Protein AF-0000000079662678 (afdb_homodimer)

InterPro domains:
  IPR003690 Transcription termination factor, mitochondrial/chloroplastic [PF02536] (82-167)
  IPR003690 Transcription termination factor, mitochondrial/chloroplastic [PTHR13068] (42-167)
  IPR003690 Transcription termination factor, mitochondrial/chloroplastic [SM00733] (95-126)
  IPR003690 Transcription termination factor, mitochondrial/chloroplastic [SM00733] (131-162)
  IPR038538 MTERF superfamily, mitochondrial/chloroplastic [G3DSA:1.25.70.10] (51-170)

Nearest PDB structures (foldseek):
  3m66-assembly1_A  TM=7.711E-01  e=1.574E-02  Homo sapiens
  3mva-assembly1_O  TM=7.794E-01  e=2.300E-02  Homo sapiens
  5crj-assembly1_O  TM=7.609E-01  e=7.575E-02  Homo sapiens
  4fp9-assembly1_B  TM=5.878E-01  e=1.107E-01  Homo sapiens
  7odr-assembly1_y  TM=6.342E-01  e=9.157E-01  Homo sapiens

Secondary structure (DSSP, 8-state):
----EEE-----------------------------------S--HHHHHHHHTT---HHHHHHHTTTS--SSSHHHHHHHHHHHHTT--HHHHHHHHHH-GGGGGS-IIIIIHHHHHHHHHTT--HHHHHHHHHH-THHHHS-IIIIIHHHHHHHHHHHHHSSSSS-----/------------------------------------------S--HHHHHHHHTT---HHHHHHHTTTS--SSSHHHHHHHHHHHHTT--HHHHHHHHHH-GGGGGS-IIIIIHHHHHHHHHTT--HHHHHHHHHH-THHHHS-IIIIIHHHHHHHHHHHHHSSSSSEEE--

pLDDT: mean 75.57, std 29.88, range [18.64, 98.31]

Organism: Gossypium tomentosum (NCBI:txid34277)

Structure (mmCIF, N/CA/C/O backbone):
data_AF-0000000079662678-model_v1
#
loop_
_entity.id
_entity.type
_entity.pdbx_description
1 polymer 'Uncharacterized protein'
#
loop_
_atom_site.group_PDB
_atom_site.id
_atom_site.type_symbol
_atom_site.label_atom_id
_atom_site.label_alt_id
_atom_site.label_comp_id
_atom_site.label_asym_id
_atom_site.label_entity_id
_atom_site.label_seq_id
_atom_site.pdbx_PDB_ins_code
_atom_site.Cartn_x
_atom_site.Cartn_y
_atom_site.Cartn_z
_atom_site.occupancy
_atom_site.B_iso_or_equiv
_atom_site.auth_seq_id
_atom_site.auth_comp_id
_atom_site.auth_asym_id
_atom_site.auth_atom_id
_atom_site.pdbx_PDB_model_num
ATOM 1 N N . MET A 1 1 ? -8.336 -7.066 21.141 1 20.36 1 MET A N 1
ATOM 2 C CA . MET A 1 1 ? -7.203 -7.918 21.484 1 20.36 1 MET A CA 1
ATOM 3 C C . MET A 1 1 ? -6.02 -7.648 20.562 1 20.36 1 MET A C 1
ATOM 5 O O . MET A 1 1 ? -5.996 -8.125 19.422 1 20.36 1 MET A O 1
ATOM 9 N N . PHE A 1 2 ? -5.277 -6.355 20.469 1 26.45 2 PHE A N 1
ATOM 10 C CA . PHE A 1 2 ? -4.492 -5.898 19.344 1 26.45 2 PHE A CA 1
ATOM 11 C C . PHE A 1 2 ? -3.018 -6.234 19.531 1 26.45 2 PHE A C 1
ATOM 13 O O . PHE A 1 2 ? -2.393 -5.789 20.484 1 26.45 2 PHE A O 1
ATOM 20 N N . TYR A 1 3 ? -2.553 -7.508 19 1 29.19 3 TYR A N 1
ATOM 21 C CA . TYR A 1 3 ? -1.208 -7.953 19.344 1 29.19 3 TYR A CA 1
ATOM 22 C C . TYR A 1 3 ? -0.183 -7.422 18.344 1 29.19 3 TYR A C 1
ATOM 24 O O . TYR A 1 3 ? -0.303 -7.652 17.141 1 29.19 3 TYR A O 1
ATOM 32 N N . PHE A 1 4 ? 0.386 -6.188 18.578 1 30.27 4 PHE A N 1
ATOM 33 C CA . PHE A 1 4 ? 1.317 -5.68 17.578 1 30.27 4 PHE A CA 1
ATOM 34 C C . PHE A 1 4 ? 2.758 -5.961 17.984 1 30.27 4 PHE A C 1
ATOM 36 O O . PHE A 1 4 ? 3.199 -5.535 19.062 1 30.27 4 PHE A O 1
ATOM 43 N N . ILE A 1 5 ? 3.371 -7.254 17.5 1 30.95 5 ILE A N 1
ATOM 44 C CA . ILE A 1 5 ? 4.727 -7.484 18 1 30.95 5 ILE A CA 1
ATOM 45 C C . ILE A 1 5 ? 5.742 -6.984 16.969 1 30.95 5 ILE A C 1
ATOM 47 O O . ILE A 1 5 ? 5.777 -7.473 15.836 1 30.95 5 ILE A O 1
ATOM 51 N N . ILE A 1 6 ? 6.051 -5.656 16.859 1 30.73 6 ILE A N 1
ATOM 52 C CA . ILE A 1 6 ? 7.062 -5.301 15.875 1 30.73 6 ILE A CA 1
ATOM 53 C C . ILE A 1 6 ? 8.445 -5.352 16.516 1 30.73 6 ILE A C 1
ATOM 55 O O . ILE A 1 6 ? 8.773 -4.531 17.375 1 30.73 6 ILE A O 1
ATOM 59 N N . ARG A 1 7 ? 9.109 -6.699 16.641 1 30.42 7 ARG A N 1
ATOM 60 C CA . ARG A 1 7 ? 10.438 -6.711 17.25 1 30.42 7 ARG A CA 1
ATOM 61 C C . ARG A 1 7 ? 11.516 -6.441 16.203 1 30.42 7 ARG A C 1
ATOM 63 O O . ARG A 1 7 ? 11.75 -7.27 15.32 1 30.42 7 ARG A O 1
ATOM 70 N N . THR A 1 8 ? 11.656 -5.445 15.477 1 30.86 8 THR A N 1
ATOM 71 C CA . THR A 1 8 ? 12.719 -5.613 14.492 1 30.86 8 THR A CA 1
ATOM 72 C C . THR A 1 8 ? 14.086 -5.359 15.125 1 30.86 8 THR A C 1
ATOM 74 O O . THR A 1 8 ? 14.422 -4.219 15.445 1 30.86 8 THR A O 1
ATOM 77 N N . SER A 1 9 ? 14.625 -6.059 16.266 1 30.12 9 SER A N 1
ATOM 78 C CA . SER A 1 9 ? 16.016 -5.75 16.547 1 30.12 9 SER A CA 1
ATOM 79 C C . SER A 1 9 ? 16.938 -6.344 15.484 1 30.12 9 SER A C 1
ATOM 81 O O . SER A 1 9 ? 17.031 -7.562 15.336 1 30.12 9 SER A O 1
ATOM 83 N N . PHE A 1 10 ? 17.172 -5.812 14.273 1 30.34 10 PHE A N 1
ATOM 84 C CA . PHE A 1 10 ? 18.109 -6.25 13.242 1 30.34 10 PHE A CA 1
ATOM 85 C C . PHE A 1 10 ? 19.516 -6.359 13.805 1 30.34 10 PHE A C 1
ATOM 87 O O . PHE A 1 10 ? 20.219 -5.352 13.938 1 30.34 10 PHE A O 1
ATOM 94 N N . VAL A 1 11 ? 19.766 -7.152 14.906 1 28.61 11 VAL A N 1
ATOM 95 C CA . VAL A 1 11 ? 21.172 -7.32 15.305 1 28.61 11 VAL A CA 1
ATOM 96 C C . VAL A 1 11 ? 21.891 -8.172 14.266 1 28.61 11 VAL A C 1
ATOM 98 O O . VAL A 1 11 ? 21.562 -9.352 14.078 1 28.61 11 VAL A O 1
ATOM 101 N N . HIS A 1 12 ? 22.234 -7.699 13.039 1 28.22 12 HIS A N 1
ATOM 102 C CA . HIS A 1 12 ? 22.922 -8.484 12.023 1 28.22 12 HIS A CA 1
ATOM 103 C C . HIS A 1 12 ? 24.281 -8.945 12.516 1 28.22 12 HIS A C 1
ATOM 105 O O . HIS A 1 12 ? 25.203 -8.133 12.695 1 28.22 12 HIS A O 1
ATOM 111 N N . GLY A 1 13 ? 24.484 -9.797 13.547 1 21.42 13 GLY A N 1
ATOM 112 C CA . GLY A 1 13 ? 25.781 -10.383 13.812 1 21.42 13 GLY A CA 1
ATOM 113 C C . GLY A 1 13 ? 26.281 -11.266 12.688 1 21.42 13 GLY A C 1
ATOM 114 O O . GLY A 1 13 ? 25.484 -11.859 11.953 1 21.42 13 GLY A O 1
ATOM 115 N N . ARG A 1 14 ? 27.531 -11.141 12.141 1 24.89 14 ARG A N 1
ATOM 116 C CA . ARG A 1 14 ? 28.391 -11.57 11.039 1 24.89 14 ARG A CA 1
ATOM 117 C C . ARG A 1 14 ? 28.703 -13.062 11.133 1 24.89 14 ARG A C 1
ATOM 119 O O . ARG A 1 14 ? 29.578 -13.57 10.438 1 24.89 14 ARG A O 1
ATOM 126 N N . GLN A 1 15 ? 27.828 -14.031 11.594 1 21.42 15 GLN A N 1
ATOM 127 C CA . GLN A 1 15 ? 28.562 -15.25 11.922 1 21.42 15 GLN A CA 1
ATOM 128 C C . GLN A 1 15 ? 29.016 -15.961 10.656 1 21.42 15 GLN A C 1
ATOM 130 O O . GLN A 1 15 ? 28.375 -15.867 9.609 1 21.42 15 GLN A O 1
ATOM 135 N N . THR A 1 16 ? 30.172 -16.672 10.562 1 24.14 16 THR A N 1
ATOM 136 C CA . THR A 1 16 ? 31.266 -17.219 9.758 1 24.14 16 THR A CA 1
ATOM 137 C C . THR A 1 16 ? 30.875 -18.578 9.195 1 24.14 16 THR A C 1
ATOM 139 O O . THR A 1 16 ? 31.625 -19.156 8.406 1 24.14 16 THR A O 1
ATOM 142 N N . ILE A 1 17 ? 29.609 -19 9.047 1 20.59 17 ILE A N 1
ATOM 143 C CA . ILE A 1 17 ? 29.562 -20.453 9.078 1 20.59 17 ILE A CA 1
ATOM 144 C C . ILE A 1 17 ? 30.172 -21.016 7.793 1 20.59 17 ILE A C 1
ATOM 146 O O . ILE A 1 17 ? 29.875 -20.531 6.699 1 20.59 17 ILE A O 1
ATOM 150 N N . ALA A 1 18 ? 31.188 -21.922 7.785 1 22.97 18 ALA A N 1
ATOM 151 C CA . ALA A 1 18 ? 32.156 -22.594 6.918 1 22.97 18 ALA A CA 1
ATOM 152 C C . ALA A 1 18 ? 31.5 -23.672 6.078 1 22.97 18 ALA A C 1
ATOM 154 O O . ALA A 1 18 ? 32.062 -24.109 5.07 1 22.97 18 ALA A O 1
ATOM 155 N N . ALA A 1 19 ? 30.172 -24.125 6.289 1 24.45 19 ALA A N 1
ATOM 156 C CA . ALA A 1 19 ? 30.125 -25.562 6.059 1 24.45 19 ALA A CA 1
ATOM 157 C C . ALA A 1 19 ? 30.312 -25.891 4.578 1 24.45 19 ALA A C 1
ATOM 159 O O . ALA A 1 19 ? 29.734 -25.234 3.711 1 24.45 19 ALA A O 1
ATOM 160 N N . SER A 1 20 ? 31.281 -26.688 4.152 1 23.61 20 SER A N 1
ATOM 161 C CA . SER A 1 20 ? 31.938 -27.156 2.939 1 23.61 20 SER A CA 1
ATOM 162 C C . SER A 1 20 ? 31.078 -28.156 2.197 1 23.61 20 SER A C 1
ATOM 164 O O . SER A 1 20 ? 31.422 -28.609 1.103 1 23.61 20 SER A O 1
ATOM 166 N N . HIS A 1 21 ? 29.859 -28.547 2.629 1 23.19 21 HIS A N 1
ATOM 167 C CA . HIS A 1 21 ? 29.609 -29.922 2.238 1 23.19 21 HIS A CA 1
ATOM 168 C C . HIS A 1 21 ? 29.234 -30.016 0.763 1 23.19 21 HIS A C 1
ATOM 170 O O . HIS A 1 21 ? 28.188 -29.531 0.35 1 23.19 21 HIS A O 1
ATOM 176 N N . SER A 1 22 ? 29.953 -29.734 -0.274 1 25.47 22 SER A N 1
ATOM 177 C CA . SER A 1 22 ? 29.438 -29.828 -1.636 1 25.47 22 SER A CA 1
ATOM 178 C C . SER A 1 22 ? 29.062 -31.266 -1.985 1 25.47 22 SER A C 1
ATOM 180 O O . SER A 1 22 ? 29.906 -32.156 -1.972 1 25.47 22 SER A O 1
ATOM 182 N N . SER A 1 23 ? 27.859 -31.781 -1.549 1 23.48 23 SER A N 1
ATOM 183 C CA . SER A 1 23 ? 27.234 -33.031 -1.921 1 23.48 23 SER A CA 1
ATOM 184 C C . SER A 1 23 ? 27.094 -33.188 -3.436 1 23.48 23 SER A C 1
ATOM 186 O O . SER A 1 23 ? 27.078 -32.156 -4.148 1 23.48 23 SER A O 1
ATOM 188 N N . ASN A 1 24 ? 27.328 -34.469 -4.012 1 26.16 24 ASN A N 1
ATOM 189 C CA . ASN A 1 24 ? 27.391 -35.156 -5.293 1 26.16 24 ASN A CA 1
ATOM 190 C C . ASN A 1 24 ? 26.016 -35.188 -5.961 1 26.16 24 ASN A C 1
ATOM 192 O O . ASN A 1 24 ? 25.125 -35.938 -5.531 1 26.16 24 ASN A O 1
ATOM 196 N N . LEU A 1 25 ? 25.344 -34.031 -6.152 1 26.89 25 LEU A N 1
ATOM 197 C CA . LEU A 1 25 ? 24.031 -34.156 -6.77 1 26.89 25 LEU A CA 1
ATOM 198 C C . LEU A 1 25 ? 24.109 -34.938 -8.078 1 26.89 25 LEU A C 1
ATOM 200 O O . LEU A 1 25 ? 24.828 -34.531 -9 1 26.89 25 LEU A O 1
ATOM 204 N N . LEU A 1 26 ? 24.062 -36.25 -7.961 1 24.41 26 LEU A N 1
ATOM 205 C CA . LEU A 1 26 ? 23.828 -37.125 -9.102 1 24.41 26 LEU A CA 1
ATOM 206 C C . LEU A 1 26 ? 22.656 -36.656 -9.945 1 24.41 26 LEU A C 1
ATOM 208 O O . LEU A 1 26 ? 21.578 -36.344 -9.406 1 24.41 26 LEU A O 1
ATOM 212 N N . ILE A 1 27 ? 22.984 -35.906 -10.961 1 26.78 27 ILE A N 1
ATOM 213 C CA . ILE A 1 27 ? 22.141 -35.406 -12.047 1 26.78 27 ILE A CA 1
ATOM 214 C C . ILE A 1 27 ? 21.344 -36.531 -12.648 1 26.78 27 ILE A C 1
ATOM 216 O O . ILE A 1 27 ? 21.906 -37.469 -13.258 1 26.78 27 ILE A O 1
ATOM 220 N N . LEU A 1 28 ? 20.547 -37.25 -11.859 1 24.77 28 LEU A N 1
ATOM 221 C CA . LEU A 1 28 ? 19.75 -38.219 -12.586 1 24.77 28 LEU A CA 1
ATOM 222 C C . LEU A 1 28 ? 19.047 -37.562 -13.781 1 24.77 28 LEU A C 1
ATOM 224 O O . LEU A 1 28 ? 18.406 -36.531 -13.641 1 24.77 28 LEU A O 1
ATOM 228 N N . LYS A 1 29 ? 19.547 -37.906 -14.906 1 26.97 29 LYS A N 1
ATOM 229 C CA . LYS A 1 29 ? 19.047 -37.719 -16.266 1 26.97 29 LYS A CA 1
ATOM 230 C C . LYS A 1 29 ? 17.594 -38.188 -16.391 1 26.97 29 LYS A C 1
ATOM 232 O O . LYS A 1 29 ? 17.328 -39.375 -16.422 1 26.97 29 LYS A O 1
ATOM 237 N N . ARG A 1 30 ? 16.641 -37.656 -15.539 1 25.83 30 ARG A N 1
ATOM 238 C CA . ARG A 1 30 ? 15.281 -38.062 -15.859 1 25.83 30 ARG A CA 1
ATOM 239 C C . ARG A 1 30 ? 14.961 -37.812 -17.328 1 25.83 30 ARG A C 1
ATOM 241 O O . ARG A 1 30 ? 15.281 -36.75 -17.859 1 25.83 30 ARG A O 1
ATOM 248 N N . SER A 1 31 ? 14.859 -38.875 -18.094 1 28.47 31 SER A N 1
ATOM 249 C CA . SER A 1 31 ? 14.336 -39 -19.453 1 28.47 31 SER A CA 1
ATOM 250 C C . SER A 1 31 ? 12.977 -38.312 -19.578 1 28.47 31 SER A C 1
ATOM 252 O O . SER A 1 31 ? 12.008 -38.719 -18.953 1 28.47 31 SER A O 1
ATOM 254 N N . ILE A 1 32 ? 13.07 -37.031 -19.656 1 32 32 ILE A N 1
ATOM 255 C CA . ILE A 1 32 ? 11.844 -36.344 -20.047 1 32 32 ILE A CA 1
ATOM 256 C C . ILE A 1 32 ? 11.234 -37.031 -21.266 1 32 32 ILE A C 1
ATOM 258 O O . ILE A 1 32 ? 11.891 -37.156 -22.297 1 32 32 ILE A O 1
ATOM 262 N N . ASP A 1 33 ? 10.406 -38.062 -21.094 1 29.16 33 ASP A N 1
ATOM 263 C CA . ASP A 1 33 ? 9.492 -38.531 -22.141 1 29.16 33 ASP A CA 1
ATOM 264 C C . ASP A 1 33 ? 8.914 -37.344 -22.906 1 29.16 33 ASP A C 1
ATOM 266 O O . ASP A 1 33 ? 8.172 -36.531 -22.344 1 29.16 33 ASP A O 1
ATOM 270 N N . LEU A 1 34 ? 9.711 -36.781 -23.766 1 32.94 34 LEU A N 1
ATOM 271 C CA . LEU A 1 34 ? 9.156 -35.906 -24.781 1 32.94 34 LEU A CA 1
ATOM 272 C C . LEU A 1 34 ? 7.934 -36.531 -25.438 1 32.94 34 LEU A C 1
ATOM 274 O O . LEU A 1 34 ? 8.062 -37.406 -26.297 1 32.94 34 LEU A O 1
ATOM 278 N N . ARG A 1 35 ? 6.875 -36.906 -24.734 1 34.62 35 ARG A N 1
ATOM 279 C CA . ARG A 1 35 ? 5.648 -37.125 -25.5 1 34.62 35 ARG A CA 1
ATOM 280 C C . ARG A 1 35 ? 5.461 -36.062 -26.562 1 34.62 35 ARG A C 1
ATOM 282 O O . ARG A 1 35 ? 5.48 -34.875 -26.266 1 34.62 35 ARG A O 1
ATOM 289 N N . LEU A 1 36 ? 5.836 -36.375 -27.734 1 34.03 36 LEU A N 1
ATOM 290 C CA . LEU A 1 36 ? 5.457 -35.75 -29 1 34.03 36 LEU A CA 1
ATOM 291 C C . LEU A 1 36 ? 3.996 -35.312 -28.984 1 34.03 36 LEU A C 1
ATOM 293 O O . LEU A 1 36 ? 3.098 -36.156 -28.859 1 34.03 36 LEU A O 1
ATOM 297 N N . PHE A 1 37 ? 3.756 -34.219 -28.297 1 35.22 37 PHE A N 1
ATOM 298 C CA . PHE A 1 37 ? 2.471 -33.562 -28.562 1 35.22 37 PHE A CA 1
ATOM 299 C C . PHE A 1 37 ? 2.17 -33.562 -30.047 1 35.22 37 PHE A C 1
ATOM 301 O O . PHE A 1 37 ? 2.918 -32.969 -30.828 1 35.22 37 PHE A O 1
ATOM 308 N N . SER A 1 38 ? 1.853 -34.688 -30.562 1 32.44 38 SER A N 1
ATOM 309 C CA . SER A 1 38 ? 1.232 -34.688 -31.875 1 32.44 38 SER A CA 1
ATOM 310 C C . SER A 1 38 ? 0.216 -33.562 -32 1 32.44 38 SER A C 1
ATOM 312 O O . SER A 1 38 ? -0.57 -33.312 -31.094 1 32.44 38 SER A O 1
ATOM 314 N N . ASN A 1 39 ? 0.564 -32.562 -32.812 1 36.81 39 ASN A N 1
ATOM 315 C CA . ASN A 1 39 ? -0.294 -31.516 -33.344 1 36.81 39 ASN A CA 1
ATOM 316 C C . ASN A 1 39 ? -1.631 -32.062 -33.812 1 36.81 39 ASN A C 1
ATOM 318 O O . ASN A 1 39 ? -1.725 -32.625 -34.906 1 36.81 39 ASN A O 1
ATOM 322 N N . SER A 1 40 ? -2.25 -33 -33.156 1 36.78 40 SER A N 1
ATOM 323 C CA . SER A 1 40 ? -3.586 -33.219 -33.719 1 36.78 40 SER A CA 1
ATOM 324 C C . SER A 1 40 ? -4.293 -31.906 -34 1 36.78 40 SER A C 1
ATOM 326 O O . SER A 1 40 ? -4.098 -30.922 -33.25 1 36.78 40 SER A O 1
ATOM 328 N N . SER A 1 41 ? -4.676 -31.625 -35.188 1 39.84 41 SER A N 1
ATOM 329 C CA . SER A 1 41 ? -5.48 -30.578 -35.812 1 39.84 41 SER A CA 1
ATOM 330 C C . SER A 1 41 ? -6.641 -30.156 -34.906 1 39.84 41 SER A C 1
ATOM 332 O O . SER A 1 41 ? -7.574 -29.5 -35.375 1 39.84 41 SER A O 1
ATOM 334 N N . ASN A 1 42 ? -7.023 -30.891 -33.844 1 45.09 42 ASN A N 1
ATOM 335 C CA . ASN A 1 42 ? -8.18 -30.297 -33.188 1 45.09 42 ASN A CA 1
ATOM 336 C C . ASN A 1 42 ? -7.879 -28.875 -32.688 1 45.09 42 ASN A C 1
ATOM 338 O O . ASN A 1 42 ? -6.746 -28.578 -32.312 1 45.09 42 ASN A O 1
ATOM 342 N N . GLY A 1 43 ? -8.617 -27.812 -33.094 1 56.41 43 GLY A N 1
ATOM 343 C CA . GLY A 1 43 ? -8.664 -26.375 -33 1 56.41 43 GLY A CA 1
ATOM 344 C C . GLY A 1 43 ? -8.188 -25.844 -31.656 1 56.41 43 GLY A C 1
ATOM 345 O O . GLY A 1 43 ? -8.352 -24.656 -31.344 1 56.41 43 GLY A O 1
ATOM 346 N N . HIS A 1 44 ? -7.844 -26.672 -30.766 1 71.44 44 HIS A N 1
ATOM 347 C CA . HIS A 1 44 ? -7.523 -26.047 -29.5 1 71.44 44 HIS A CA 1
ATOM 348 C C . HIS A 1 44 ? -6.109 -25.469 -29.5 1 71.44 44 HIS A C 1
ATOM 350 O O . HIS A 1 44 ? -5.207 -26.047 -30.109 1 71.44 44 HIS A O 1
ATOM 356 N N . SER A 1 45 ? -5.895 -24.312 -29.141 1 89.62 45 SER A N 1
ATOM 357 C CA . SER A 1 45 ? -4.617 -23.625 -29 1 89.62 45 SER A CA 1
ATOM 358 C C . SER A 1 45 ? -3.674 -24.391 -28.078 1 89.62 45 SER A C 1
ATOM 360 O O . SER A 1 45 ? -4.109 -25.25 -27.312 1 89.62 45 SER A O 1
ATOM 362 N N . PHE A 1 46 ? -2.375 -24.469 -28.375 1 94.75 46 PHE A N 1
ATOM 363 C CA . PHE A 1 46 ? -1.368 -25.062 -27.516 1 94.75 46 PHE A CA 1
ATOM 364 C C . PHE A 1 46 ? -1.658 -24.75 -26.047 1 94.75 46 PHE A C 1
ATOM 366 O O . PHE A 1 46 ? -1.57 -25.641 -25.188 1 94.75 46 PHE A O 1
ATOM 373 N N . ALA A 1 47 ? -2.018 -23.547 -25.797 1 96.69 47 ALA A N 1
ATOM 374 C CA . ALA A 1 47 ? -2.287 -23.109 -24.422 1 96.69 47 ALA A CA 1
ATOM 375 C C . ALA A 1 47 ? -3.43 -23.906 -23.812 1 96.69 47 ALA A C 1
ATOM 377 O O . ALA A 1 47 ? -3.336 -24.359 -22.672 1 96.69 47 ALA A O 1
ATOM 378 N N . ALA A 1 48 ? -4.457 -24.109 -24.562 1 97.12 48 ALA A N 1
ATOM 379 C CA . ALA A 1 48 ? -5.605 -24.859 -24.047 1 97.12 48 ALA A CA 1
ATOM 380 C C . ALA A 1 48 ? -5.215 -26.297 -23.703 1 97.12 48 ALA A C 1
ATOM 382 O O . ALA A 1 48 ? -5.617 -26.812 -22.656 1 97.12 48 ALA A O 1
ATOM 383 N N . SER A 1 49 ? -4.441 -26.891 -24.562 1 96.75 49 SER A N 1
ATOM 384 C CA . SER A 1 49 ? -3.977 -28.25 -24.328 1 96.75 49 SER A CA 1
ATOM 385 C C . SER A 1 49 ? -3.08 -28.328 -23.094 1 96.75 49 SER A C 1
ATOM 387 O O . SER A 1 49 ? -3.195 -29.25 -22.281 1 96.75 49 SER A O 1
ATOM 389 N N . TYR A 1 50 ? -2.193 -27.391 -23.016 1 97.5 50 TYR A N 1
ATOM 390 C CA . TYR A 1 50 ? -1.312 -27.312 -21.859 1 97.5 50 TYR A CA 1
ATOM 391 C C . TYR A 1 50 ? -2.117 -27.203 -20.562 1 97.5 50 TYR A C 1
ATOM 393 O O . TYR A 1 50 ? -1.823 -27.891 -19.578 1 97.5 50 TYR A O 1
ATOM 401 N N . LEU A 1 51 ? -3.135 -26.375 -20.5 1 98.06 51 LEU A N 1
ATOM 402 C CA . LEU A 1 51 ? -3.967 -26.125 -19.328 1 98.06 51 LEU A CA 1
ATOM 403 C C . LEU A 1 51 ? -4.703 -27.391 -18.891 1 98.06 51 LEU A C 1
ATOM 405 O O . LEU A 1 51 ? -4.824 -27.672 -17.703 1 98.06 51 LEU A O 1
ATOM 409 N N . VAL A 1 52 ? -5.117 -28.141 -19.875 1 97.88 52 VAL A N 1
ATOM 410 C CA . VAL A 1 52 ? -5.836 -29.375 -19.562 1 97.88 52 VAL A CA 1
ATOM 411 C C . VAL A 1 52 ? -4.855 -30.438 -19.062 1 97.88 52 VAL A C 1
ATOM 413 O O . VAL A 1 52 ? -5.059 -31.031 -18.016 1 97.88 52 VAL A O 1
ATOM 416 N N . ASN A 1 53 ? -3.807 -30.578 -19.766 1 96.81 53 ASN A N 1
ATOM 417 C CA . ASN A 1 53 ? -2.91 -31.719 -19.531 1 96.81 53 ASN A CA 1
ATOM 418 C C . ASN A 1 53 ? -1.997 -31.484 -18.344 1 96.81 53 ASN A C 1
ATOM 420 O O . ASN A 1 53 ? -1.744 -32.406 -17.562 1 96.81 53 ASN A O 1
ATOM 424 N N . LYS A 1 54 ? -1.49 -30.234 -18.219 1 96.88 54 LYS A N 1
ATOM 425 C CA . LYS A 1 54 ? -0.479 -29.969 -17.203 1 96.88 54 LYS A CA 1
ATOM 426 C C . LYS A 1 54 ? -1.097 -29.312 -15.969 1 96.88 54 LYS A C 1
ATOM 428 O O . LYS A 1 54 ? -0.629 -29.531 -14.844 1 96.88 54 LYS A O 1
ATOM 433 N N . CYS A 1 55 ? -2.127 -28.562 -16.156 1 97.62 55 CYS A N 1
ATOM 434 C CA . CYS A 1 55 ? -2.648 -27.781 -15.039 1 97.62 55 CYS A CA 1
ATOM 435 C C . CYS A 1 55 ? -3.967 -28.344 -14.531 1 97.62 55 CYS A C 1
ATOM 437 O O . CYS A 1 55 ? -4.508 -27.875 -13.531 1 97.62 55 CYS A O 1
ATOM 439 N N . GLY A 1 56 ? -4.555 -29.266 -15.211 1 96.56 56 GLY A N 1
ATOM 440 C CA . GLY A 1 56 ? -5.727 -29.984 -14.727 1 96.56 56 GLY A CA 1
ATOM 441 C C . GLY A 1 56 ? -7.02 -29.219 -14.945 1 96.56 56 GLY A C 1
ATOM 442 O O . GLY A 1 56 ? -8.023 -29.5 -14.281 1 96.56 56 GLY A O 1
ATOM 443 N N . PHE A 1 57 ? -7.059 -28.266 -15.789 1 97.75 57 PHE A N 1
ATOM 444 C CA . PHE A 1 57 ? -8.289 -27.562 -16.141 1 97.75 57 PHE A CA 1
ATOM 445 C C . PHE A 1 57 ? -9.219 -28.469 -16.922 1 97.75 57 PHE A C 1
ATOM 447 O O . PHE A 1 57 ? -8.766 -29.344 -17.672 1 97.75 57 PHE A O 1
ATOM 454 N N . SER A 1 58 ? -10.5 -28.266 -16.812 1 97.12 58 SER A N 1
ATOM 455 C CA . SER A 1 58 ? -11.43 -28.875 -17.75 1 97.12 58 SER A CA 1
ATOM 456 C C . SER A 1 58 ? -11.289 -28.281 -19.156 1 97.12 58 SER A C 1
ATOM 458 O O . SER A 1 58 ? -10.852 -27.141 -19.297 1 97.12 58 SER A O 1
ATOM 460 N N . PRO A 1 59 ? -11.609 -29.031 -20.156 1 96.94 59 PRO A N 1
ATOM 461 C CA . PRO A 1 59 ? -11.531 -28.484 -21.516 1 96.94 59 PRO A CA 1
ATOM 462 C C . PRO A 1 59 ? -12.312 -27.188 -21.688 1 96.94 59 PRO A C 1
ATOM 464 O O . PRO A 1 59 ? -11.844 -26.266 -22.359 1 96.94 59 PRO A O 1
ATOM 467 N N . GLU A 1 60 ? -13.43 -27.016 -20.984 1 97.19 60 GLU A N 1
ATOM 468 C CA . GLU A 1 60 ? -14.242 -25.797 -21.078 1 97.19 60 GLU A CA 1
ATOM 469 C C . GLU A 1 60 ? -13.523 -24.609 -20.453 1 97.19 60 GLU A C 1
ATOM 471 O O . GLU A 1 60 ? -13.461 -23.531 -21.062 1 97.19 60 GLU A O 1
ATOM 476 N N . MET A 1 61 ? -13.062 -24.844 -19.266 1 97.06 61 MET A N 1
ATOM 477 C CA . MET A 1 61 ? -12.359 -23.766 -18.578 1 97.06 61 MET A CA 1
ATOM 478 C C . MET A 1 61 ? -11.055 -23.438 -19.297 1 97.06 61 MET A C 1
ATOM 480 O O . MET A 1 61 ? -10.672 -22.266 -19.375 1 97.06 61 MET A O 1
ATOM 484 N N . ALA A 1 62 ? -10.375 -24.469 -19.75 1 97.75 62 ALA A N 1
ATOM 485 C CA . ALA A 1 62 ? -9.133 -24.266 -20.5 1 97.75 62 ALA A CA 1
ATOM 486 C C . ALA A 1 62 ? -9.375 -23.391 -21.734 1 97.75 62 ALA A C 1
ATOM 488 O O . ALA A 1 62 ? -8.562 -22.516 -22.047 1 97.75 62 ALA A O 1
ATOM 489 N N . SER A 1 63 ? -10.414 -23.703 -22.422 1 96.75 63 SER A N 1
ATOM 490 C CA . SER A 1 63 ? -10.758 -22.906 -23.609 1 96.75 63 SER A CA 1
ATOM 491 C C . SER A 1 63 ? -11.016 -21.453 -23.234 1 96.75 63 SER A C 1
ATOM 493 O O . SER A 1 63 ? -10.617 -20.547 -23.969 1 96.75 63 SER A O 1
ATOM 495 N N . ARG A 1 64 ? -11.672 -21.25 -22.125 1 97.31 64 ARG A N 1
ATOM 496 C CA . ARG A 1 64 ? -11.961 -19.891 -21.656 1 97.31 64 ARG A CA 1
ATOM 497 C C . ARG A 1 64 ? -10.68 -19.172 -21.25 1 97.31 64 ARG A C 1
ATOM 499 O O . ARG A 1 64 ? -10.445 -18.031 -21.656 1 97.31 64 ARG A O 1
ATOM 506 N N . VAL A 1 65 ? -9.836 -19.797 -20.484 1 97.44 65 VAL A N 1
ATOM 507 C CA . VAL A 1 65 ? -8.609 -19.219 -19.938 1 97.44 65 VAL A CA 1
ATOM 508 C C . VAL A 1 65 ? -7.629 -18.922 -21.078 1 97.44 65 VAL A C 1
ATOM 510 O O . VAL A 1 65 ? -6.938 -17.906 -21.062 1 97.44 65 VAL A O 1
ATOM 513 N N . SER A 1 66 ? -7.562 -19.781 -22.062 1 97.12 66 SER A N 1
ATOM 514 C CA . SER A 1 66 ? -6.598 -19.641 -23.156 1 97.12 66 SER A CA 1
ATOM 515 C C . SER A 1 66 ? -6.914 -18.438 -24.016 1 97.12 66 SER A C 1
ATOM 517 O O . SER A 1 66 ? -6.105 -18.047 -24.859 1 97.12 66 SER A O 1
ATOM 519 N N . LYS A 1 67 ? -8.047 -17.875 -23.828 1 96.19 67 LYS A N 1
ATOM 520 C CA . LYS A 1 67 ? -8.414 -16.672 -24.578 1 96.19 67 LYS A CA 1
ATOM 521 C C . LYS A 1 67 ? -7.621 -15.461 -24.094 1 96.19 67 LYS A C 1
ATOM 523 O O . LYS A 1 67 ? -7.41 -14.516 -24.859 1 96.19 67 LYS A O 1
ATOM 528 N N . TYR A 1 68 ? -7.203 -15.547 -22.797 1 95.94 68 TYR A N 1
ATOM 529 C CA . TYR A 1 68 ? -6.48 -14.375 -22.297 1 95.94 68 TYR A CA 1
ATOM 530 C C . TYR A 1 68 ? -5.094 -14.766 -21.812 1 95.94 68 TYR A C 1
ATOM 532 O O . TYR A 1 68 ? -4.277 -13.898 -21.484 1 95.94 68 TYR A O 1
ATOM 540 N N . VAL A 1 69 ? -4.816 -15.93 -21.641 1 97.25 69 VAL A N 1
ATOM 541 C CA . VAL A 1 69 ? -3.479 -16.438 -21.359 1 97.25 69 VAL A CA 1
ATOM 542 C C . VAL A 1 69 ? -2.893 -17.094 -22.594 1 97.25 69 VAL A C 1
ATOM 544 O O . VAL A 1 69 ? -3.217 -18.25 -22.891 1 97.25 69 VAL A O 1
ATOM 547 N N . HIS A 1 70 ? -1.95 -16.312 -23.203 1 95.19 70 HIS A N 1
ATOM 548 C CA . HIS A 1 70 ? -1.456 -16.766 -24.5 1 95.19 70 HIS A CA 1
ATOM 549 C C . HIS A 1 70 ? 0.011 -17.172 -24.422 1 95.19 70 HIS A C 1
ATOM 551 O O . HIS A 1 70 ? 0.854 -16.391 -23.984 1 95.19 70 HIS A O 1
ATOM 557 N N . PHE A 1 71 ? 0.247 -18.391 -24.922 1 95.62 71 PHE A N 1
ATOM 558 C CA . PHE A 1 71 ? 1.605 -18.875 -25.141 1 95.62 71 PHE A CA 1
ATOM 559 C C . PHE A 1 71 ? 1.61 -20.062 -26.109 1 95.62 71 PHE A C 1
ATOM 561 O O . PHE A 1 71 ? 0.623 -20.797 -26.203 1 95.62 71 PHE A O 1
ATOM 568 N N . GLU A 1 72 ? 2.68 -20.172 -26.828 1 94.56 72 GLU A N 1
ATOM 569 C CA . GLU A 1 72 ? 2.73 -21.172 -27.906 1 94.56 72 GLU A CA 1
ATOM 570 C C . GLU A 1 72 ? 3.744 -22.266 -27.594 1 94.56 72 GLU A C 1
ATOM 572 O O . GLU A 1 72 ? 3.838 -23.25 -28.328 1 94.56 72 GLU A O 1
ATOM 577 N N . THR A 1 73 ? 4.527 -22.094 -26.656 1 95 73 THR A N 1
ATOM 578 C CA . THR A 1 73 ? 5.516 -23.078 -26.219 1 95 73 THR A CA 1
ATOM 579 C C . THR A 1 73 ? 5.496 -23.234 -24.703 1 95 73 THR A C 1
ATOM 581 O O . THR A 1 73 ? 4.996 -22.375 -23.984 1 95 73 THR A O 1
ATOM 584 N N . PRO A 1 74 ? 6 -24.375 -24.219 1 96.44 74 PRO A N 1
ATOM 585 C CA . PRO A 1 74 ? 5.867 -24.656 -22.781 1 96.44 74 PRO A CA 1
ATOM 586 C C . PRO A 1 74 ? 6.941 -23.984 -21.938 1 96.44 74 PRO A C 1
ATOM 588 O O . PRO A 1 74 ? 6.891 -24.031 -20.703 1 96.44 74 PRO A O 1
ATOM 591 N N . GLU A 1 75 ? 7.879 -23.391 -22.516 1 95.94 75 GLU A N 1
ATOM 592 C CA . GLU A 1 75 ? 9.047 -22.891 -21.797 1 95.94 75 GLU A CA 1
ATOM 593 C C . GLU A 1 75 ? 8.641 -21.922 -20.688 1 95.94 75 GLU A C 1
ATOM 595 O O . GLU A 1 75 ? 9.102 -22.062 -19.547 1 95.94 75 GLU A O 1
ATOM 600 N N . ARG A 1 76 ? 7.738 -20.953 -21.047 1 94.81 76 ARG A N 1
ATOM 601 C CA . ARG A 1 76 ? 7.363 -19.938 -20.062 1 94.81 76 ARG A CA 1
ATOM 602 C C . ARG A 1 76 ? 6.535 -20.562 -18.938 1 94.81 76 ARG A C 1
ATOM 604 O O . ARG A 1 76 ? 6.867 -20.406 -17.766 1 94.81 76 ARG A O 1
ATOM 611 N N . PRO A 1 77 ? 5.496 -21.219 -19.219 1 97.19 77 PRO A N 1
ATOM 612 C CA . PRO A 1 77 ? 4.738 -21.828 -18.125 1 97.19 77 PRO A CA 1
ATOM 613 C C . PRO A 1 77 ? 5.555 -22.859 -17.344 1 97.19 77 PRO A C 1
ATOM 615 O O . PRO A 1 77 ? 5.41 -22.969 -16.125 1 97.19 77 PRO A O 1
ATOM 618 N N . ASP A 1 78 ? 6.438 -23.578 -17.984 1 97.69 78 ASP A N 1
ATOM 619 C CA . ASP A 1 78 ? 7.285 -24.531 -17.281 1 97.69 78 ASP A CA 1
ATOM 620 C C . ASP A 1 78 ? 8.242 -23.812 -16.328 1 97.69 78 ASP A C 1
ATOM 622 O O . ASP A 1 78 ? 8.578 -24.328 -15.266 1 97.69 78 ASP A O 1
ATOM 626 N N . SER A 1 79 ? 8.711 -22.672 -16.766 1 97.75 79 SER A N 1
ATOM 627 C CA . SER A 1 79 ? 9.594 -21.891 -15.906 1 97.75 79 SER A CA 1
ATOM 628 C C . SER A 1 79 ? 8.898 -21.469 -14.617 1 97.75 79 SER A C 1
ATOM 630 O O . SER A 1 79 ? 9.523 -21.391 -13.562 1 97.75 79 SER A O 1
ATOM 632 N N . LEU A 1 80 ? 7.605 -21.188 -14.672 1 98.19 80 LEU A N 1
ATOM 633 C CA . LEU A 1 80 ? 6.84 -20.828 -13.484 1 98.19 80 LEU A CA 1
ATOM 634 C C . LEU A 1 80 ? 6.797 -21.984 -12.492 1 98.19 80 LEU A C 1
ATOM 636 O O . LEU A 1 80 ? 7.008 -21.797 -11.297 1 98.19 80 LEU A O 1
ATOM 640 N N . PHE A 1 81 ? 6.562 -23.219 -13 1 98.12 81 PHE A N 1
ATOM 641 C CA . PHE A 1 81 ? 6.535 -24.391 -12.148 1 98.12 81 PHE A CA 1
ATOM 642 C C . PHE A 1 81 ? 7.871 -24.578 -11.438 1 98.12 81 PHE A C 1
ATOM 644 O O . PHE A 1 81 ? 7.906 -24.766 -10.219 1 98.12 81 PHE A O 1
ATOM 651 N N . ALA A 1 82 ? 8.898 -24.516 -12.258 1 98.06 82 ALA A N 1
ATOM 652 C CA . ALA A 1 82 ? 10.227 -24.688 -11.688 1 98.06 82 ALA A CA 1
ATOM 653 C C . ALA A 1 82 ? 10.516 -23.609 -10.641 1 98.06 82 ALA A C 1
ATOM 655 O O . ALA A 1 82 ? 11.078 -23.906 -9.578 1 98.06 82 ALA A O 1
ATOM 656 N N . PHE A 1 83 ? 10.141 -22.453 -10.938 1 98.06 83 PHE A N 1
ATOM 657 C CA . PHE A 1 83 ? 10.383 -21.312 -10.047 1 98.06 83 PHE A CA 1
ATOM 658 C C . PHE A 1 83 ? 9.695 -21.516 -8.711 1 98.06 83 PHE A C 1
ATOM 660 O O . PHE A 1 83 ? 10.32 -21.406 -7.656 1 98.06 83 PHE A O 1
ATOM 667 N N . LEU A 1 84 ? 8.43 -21.797 -8.719 1 97.94 84 LEU A N 1
ATOM 668 C CA . LEU A 1 84 ? 7.656 -21.953 -7.496 1 97.94 84 LEU A CA 1
ATOM 669 C C . LEU A 1 84 ? 8.109 -23.172 -6.711 1 97.94 84 LEU A C 1
ATOM 671 O O . LEU A 1 84 ? 8.141 -23.156 -5.48 1 97.94 84 LEU A O 1
ATOM 675 N N . GLU A 1 85 ? 8.523 -24.234 -7.418 1 97.56 85 GLU A N 1
ATOM 676 C CA . GLU A 1 85 ? 9.078 -25.406 -6.75 1 97.56 85 GLU A CA 1
ATOM 677 C C . GLU A 1 85 ? 10.375 -25.062 -6.02 1 97.56 85 GLU A C 1
ATOM 679 O O . GLU A 1 85 ? 10.586 -25.484 -4.879 1 97.56 85 GLU A O 1
ATOM 684 N N . ASN A 1 86 ? 11.133 -24.281 -6.664 1 96.19 86 ASN A N 1
ATOM 685 C CA . ASN A 1 86 ? 12.398 -23.875 -6.082 1 96.19 86 ASN A CA 1
ATOM 686 C C . ASN A 1 86 ? 12.195 -23 -4.844 1 96.19 86 ASN A C 1
ATOM 688 O O . ASN A 1 86 ? 13.102 -22.859 -4.023 1 96.19 86 ASN A O 1
ATOM 692 N N . HIS A 1 87 ? 10.992 -22.453 -4.773 1 95.31 87 HIS A N 1
ATOM 693 C CA . HIS A 1 87 ? 10.711 -21.609 -3.625 1 95.31 87 HIS A CA 1
ATOM 694 C C . HIS A 1 87 ? 9.773 -22.297 -2.641 1 95.31 87 HIS A C 1
ATOM 696 O O . HIS A 1 87 ? 9.125 -21.641 -1.824 1 95.31 87 HIS A O 1
ATOM 702 N N . GLY A 1 88 ? 9.664 -23.547 -2.846 1 95.25 88 GLY A N 1
ATOM 703 C CA . GLY A 1 88 ? 9.125 -24.359 -1.769 1 95.25 88 GLY A CA 1
ATOM 704 C C . GLY A 1 88 ? 7.691 -24.797 -2.014 1 95.25 88 GLY A C 1
ATOM 705 O O . GLY A 1 88 ? 7.098 -25.484 -1.182 1 95.25 88 GLY A O 1
ATOM 706 N N . CYS A 1 89 ? 7.117 -24.516 -3.092 1 97.06 89 CYS A N 1
ATOM 707 C CA . CYS A 1 89 ? 5.742 -24.906 -3.357 1 97.06 89 CYS A CA 1
ATOM 708 C C . CYS A 1 89 ? 5.68 -26.344 -3.867 1 97.06 89 CYS A C 1
ATOM 710 O O . CYS A 1 89 ? 6.48 -26.734 -4.719 1 97.06 89 CYS A O 1
ATOM 712 N N . SER A 1 90 ? 4.766 -27.062 -3.34 1 97 90 SER A N 1
ATOM 713 C CA . SER A 1 90 ? 4.504 -28.391 -3.889 1 97 90 SER A CA 1
ATOM 714 C C . SER A 1 90 ? 3.752 -28.297 -5.211 1 97 90 SER A C 1
ATOM 716 O O . SER A 1 90 ? 3.182 -27.25 -5.543 1 97 90 SER A O 1
ATOM 718 N N . LYS A 1 91 ? 3.738 -29.438 -5.934 1 96.5 91 LYS A N 1
ATOM 719 C CA . LYS A 1 91 ? 3.033 -29.484 -7.211 1 96.5 91 LYS A CA 1
ATOM 720 C C . LYS A 1 91 ? 1.552 -29.156 -7.035 1 96.5 91 LYS A C 1
ATOM 722 O O . LYS A 1 91 ? 0.972 -28.422 -7.832 1 96.5 91 LYS A O 1
ATOM 727 N N . THR A 1 92 ? 0.974 -29.719 -5.992 1 96.81 92 THR A N 1
ATOM 728 C CA . THR A 1 92 ? -0.441 -29.484 -5.719 1 96.81 92 THR A CA 1
ATOM 729 C C . THR A 1 92 ? -0.701 -28.016 -5.414 1 96.81 92 THR A C 1
ATOM 731 O O . THR A 1 92 ? -1.684 -27.453 -5.887 1 96.81 92 THR A O 1
ATOM 734 N N . GLN A 1 93 ? 0.2 -27.422 -4.621 1 96.12 93 GLN A N 1
ATOM 735 C CA . GLN A 1 93 ? 0.082 -26 -4.293 1 96.12 93 GLN A CA 1
ATOM 736 C C . GLN A 1 93 ? 0.179 -25.141 -5.547 1 96.12 93 GLN A C 1
ATOM 738 O O . GLN A 1 93 ? -0.581 -24.188 -5.711 1 96.12 93 GLN A O 1
ATOM 743 N N . ILE A 1 94 ? 1.037 -25.484 -6.465 1 98 94 ILE A N 1
ATOM 744 C CA . ILE A 1 94 ? 1.25 -24.734 -7.695 1 98 94 ILE A CA 1
ATOM 745 C C . ILE A 1 94 ? 0.012 -24.828 -8.586 1 98 94 ILE A C 1
ATOM 747 O O . ILE A 1 94 ? -0.458 -23.828 -9.117 1 98 94 ILE A O 1
ATOM 751 N N . LEU A 1 95 ? -0.492 -26.047 -8.719 1 97.62 95 LEU A N 1
ATOM 752 C CA . LEU A 1 95 ? -1.679 -26.234 -9.547 1 97.62 95 LEU A CA 1
ATOM 753 C C . LEU A 1 95 ? -2.855 -25.438 -9.008 1 97.62 95 LEU A C 1
ATOM 755 O O . LEU A 1 95 ? -3.586 -24.797 -9.781 1 97.62 95 LEU A O 1
ATOM 759 N N . ASN A 1 96 ? -3.014 -25.453 -7.703 1 96.44 96 ASN A N 1
ATOM 760 C CA . ASN A 1 96 ? -4.086 -24.672 -7.09 1 96.44 96 ASN A CA 1
ATOM 761 C C . ASN A 1 96 ? -3.898 -23.188 -7.316 1 96.44 96 ASN A C 1
ATOM 763 O O . ASN A 1 96 ? -4.863 -22.469 -7.594 1 96.44 96 ASN A O 1
ATOM 767 N N . LEU A 1 97 ? -2.695 -22.734 -7.129 1 96.5 97 LEU A N 1
ATOM 768 C CA . LEU A 1 97 ? -2.338 -21.328 -7.363 1 96.5 97 LEU A CA 1
ATOM 769 C C . LEU A 1 97 ? -2.654 -20.922 -8.797 1 96.5 97 LEU A C 1
ATOM 771 O O . LEU A 1 97 ? -3.238 -19.859 -9.031 1 96.5 97 LEU A O 1
ATOM 775 N N . ILE A 1 98 ? -2.361 -21.719 -9.773 1 97.31 98 ILE A N 1
ATOM 776 C CA . ILE A 1 98 ? -2.547 -21.438 -11.195 1 97.31 98 ILE A CA 1
ATOM 777 C C . ILE A 1 98 ? -4.035 -21.406 -11.523 1 97.31 98 ILE A C 1
ATOM 779 O O . ILE A 1 98 ? -4.484 -20.578 -12.328 1 97.31 98 ILE A O 1
ATOM 783 N N . LYS A 1 99 ? -4.746 -22.297 -10.922 1 96.62 99 LYS A N 1
ATOM 784 C CA . LYS A 1 99 ? -6.188 -22.297 -11.156 1 96.62 99 LYS A CA 1
ATOM 785 C C . LYS A 1 99 ? -6.828 -20.984 -10.711 1 96.62 99 LYS A C 1
ATOM 787 O O . LYS A 1 99 ? -7.781 -20.516 -11.336 1 96.62 99 LYS A O 1
ATOM 792 N N . ARG A 1 100 ? -6.262 -20.406 -9.719 1 96.69 100 ARG A N 1
ATOM 793 C CA . ARG A 1 100 ? -6.801 -19.156 -9.18 1 96.69 100 ARG A CA 1
ATOM 794 C C . ARG A 1 100 ? -6.281 -17.953 -9.961 1 96.69 100 ARG A C 1
ATOM 796 O O . ARG A 1 100 ? -6.984 -16.953 -10.102 1 96.69 100 ARG A O 1
ATOM 803 N N . ARG A 1 101 ? -5.047 -18.047 -10.414 1 97.75 101 ARG A N 1
ATOM 804 C CA . ARG A 1 101 ? -4.414 -16.953 -11.148 1 97.75 101 ARG A CA 1
ATOM 805 C C . ARG A 1 101 ? -3.662 -17.469 -12.367 1 97.75 101 ARG A C 1
ATOM 807 O O . ARG A 1 101 ? -2.43 -17.453 -12.398 1 97.75 101 ARG A O 1
ATOM 814 N N . PRO A 1 102 ? -4.375 -17.797 -13.406 1 97.62 102 PRO A N 1
ATOM 815 C CA . PRO A 1 102 ? -3.752 -18.422 -14.57 1 97.62 102 PRO A CA 1
ATOM 816 C C . PRO A 1 102 ? -2.781 -17.5 -15.297 1 97.62 102 PRO A C 1
ATOM 818 O O . PRO A 1 102 ? -1.866 -17.969 -15.977 1 97.62 102 PRO A O 1
ATOM 821 N N . ARG A 1 103 ? -2.939 -16.203 -15.172 1 97 103 ARG A N 1
ATOM 822 C CA . ARG A 1 103 ? -2.078 -15.242 -15.844 1 97 103 ARG A CA 1
ATOM 823 C C . ARG A 1 103 ? -0.626 -15.398 -15.406 1 97 103 ARG A C 1
ATOM 825 O O . ARG A 1 103 ? 0.291 -14.969 -16.109 1 97 103 ARG A O 1
ATOM 832 N N . LEU A 1 104 ? -0.419 -16 -14.305 1 97.81 104 LEU A N 1
ATOM 833 C CA . LEU A 1 104 ? 0.935 -16.203 -13.805 1 97.81 104 LEU A CA 1
ATOM 834 C C . LEU A 1 104 ? 1.761 -17.031 -14.773 1 97.81 104 LEU A C 1
ATOM 836 O O . LEU A 1 104 ? 2.99 -16.953 -14.781 1 97.81 104 LEU A O 1
ATOM 840 N N . LEU A 1 105 ? 1.096 -17.828 -15.57 1 97.88 105 LEU A N 1
ATOM 841 C CA . LEU A 1 105 ? 1.762 -18.75 -16.484 1 97.88 105 LEU A CA 1
ATOM 842 C C . LEU A 1 105 ? 2.574 -17.984 -17.531 1 97.88 105 LEU A C 1
ATOM 844 O O . LEU A 1 105 ? 3.49 -18.531 -18.141 1 97.88 105 LEU A O 1
ATOM 848 N N . ILE A 1 106 ? 2.238 -16.734 -17.734 1 96.38 106 ILE A N 1
ATOM 849 C CA . ILE A 1 106 ? 2.92 -16 -18.797 1 96.38 106 ILE A CA 1
ATOM 850 C C . ILE A 1 106 ? 3.824 -14.938 -18.188 1 96.38 106 ILE A C 1
ATOM 852 O O . ILE A 1 106 ? 4.414 -14.125 -18.906 1 96.38 106 ILE A O 1
ATOM 856 N N . TYR A 1 107 ? 3.977 -14.836 -16.891 1 96.56 107 TYR A N 1
ATOM 857 C CA . TYR A 1 107 ? 4.852 -13.875 -16.234 1 96.56 107 TYR A CA 1
ATOM 858 C C . TYR A 1 107 ? 6.312 -14.273 -16.375 1 96.56 107 TYR A C 1
ATOM 860 O O . TYR A 1 107 ? 6.637 -15.469 -16.391 1 96.56 107 TYR A O 1
ATOM 868 N N . ASP A 1 108 ? 7.117 -13.266 -16.516 1 96.88 108 ASP A N 1
ATOM 869 C CA . ASP A 1 108 ? 8.555 -13.508 -16.469 1 96.88 108 ASP A CA 1
ATOM 870 C C . ASP A 1 108 ? 9.008 -13.789 -15.039 1 96.88 108 ASP A C 1
ATOM 872 O O . ASP A 1 108 ? 8.969 -12.898 -14.18 1 96.88 108 ASP A O 1
ATOM 876 N N . THR A 1 109 ? 9.492 -14.961 -14.742 1 97.44 109 THR A N 1
ATOM 877 C CA . THR A 1 109 ? 9.828 -15.383 -13.391 1 97.44 109 THR A CA 1
ATOM 878 C C . THR A 1 109 ? 11.023 -14.594 -12.859 1 97.44 109 THR A C 1
ATOM 880 O O . THR A 1 109 ? 11.023 -14.156 -11.703 1 97.44 109 THR A O 1
ATOM 883 N N . GLU A 1 110 ? 12.031 -14.328 -13.641 1 96.75 110 GLU A N 1
ATOM 884 C CA . GLU A 1 110 ? 13.266 -13.68 -13.203 1 96.75 110 GLU A CA 1
ATOM 885 C C . GLU A 1 110 ? 13.094 -12.164 -13.109 1 96.75 110 GLU A C 1
ATOM 887 O O . GLU A 1 110 ? 13.555 -11.539 -12.156 1 96.75 110 GLU A O 1
ATOM 892 N N . LYS A 1 111 ? 12.367 -11.648 -14.031 1 96.5 111 LYS A N 1
ATOM 893 C CA . LYS A 1 111 ? 12.281 -10.188 -14.109 1 96.5 111 LYS A CA 1
ATOM 894 C C . LYS A 1 111 ? 11.133 -9.664 -13.258 1 96.5 111 LYS A C 1
ATOM 896 O O . LYS A 1 111 ? 11.195 -8.539 -12.75 1 96.5 111 LYS A O 1
ATOM 901 N N . THR A 1 112 ? 10.117 -10.5 -13.102 1 96.56 112 THR A N 1
ATOM 902 C CA . THR A 1 112 ? 8.914 -9.984 -12.461 1 96.56 112 THR A CA 1
ATOM 903 C C . THR A 1 112 ? 8.688 -10.648 -11.109 1 96.56 112 THR A C 1
ATOM 905 O O . THR A 1 112 ? 8.5 -9.969 -10.094 1 96.56 112 THR A O 1
ATOM 908 N N . LEU A 1 113 ? 8.789 -11.914 -11.016 1 98.06 113 LEU A N 1
ATOM 909 C CA . LEU A 1 113 ? 8.406 -12.617 -9.797 1 98.06 113 LEU A CA 1
ATOM 910 C C . LEU A 1 113 ? 9.555 -12.648 -8.805 1 98.06 113 LEU A C 1
ATOM 912 O O . LEU A 1 113 ? 9.352 -12.445 -7.602 1 98.06 113 LEU A O 1
ATOM 916 N N . LEU A 1 114 ? 10.75 -12.883 -9.32 1 98.19 114 LEU A N 1
ATOM 917 C CA . LEU A 1 114 ? 11.898 -13.047 -8.438 1 98.19 114 LEU A CA 1
ATOM 918 C C . LEU A 1 114 ? 12.125 -11.789 -7.605 1 98.19 114 LEU A C 1
ATOM 920 O O . LEU A 1 114 ? 12.32 -11.867 -6.387 1 98.19 114 LEU A O 1
ATOM 924 N N . PRO A 1 115 ? 12.07 -10.578 -8.156 1 98.31 115 PRO A N 1
ATOM 925 C CA . PRO A 1 115 ? 12.258 -9.375 -7.34 1 98.31 115 PRO A CA 1
ATOM 926 C C . PRO A 1 115 ? 11.234 -9.266 -6.211 1 98.31 115 PRO A C 1
ATOM 928 O O . PRO A 1 115 ? 11.547 -8.742 -5.137 1 98.31 115 PRO A O 1
ATOM 931 N N . LYS A 1 116 ? 10.055 -9.672 -6.457 1 97.94 116 LYS A N 1
ATOM 932 C CA . LYS A 1 116 ? 9.023 -9.633 -5.426 1 97.94 116 LYS A CA 1
ATOM 933 C C . LYS A 1 116 ? 9.383 -10.555 -4.258 1 97.94 116 LYS A C 1
ATOM 935 O O . LYS A 1 116 ? 9.273 -10.156 -3.096 1 97.94 116 LYS A O 1
ATOM 940 N N . LEU A 1 117 ? 9.812 -11.742 -4.562 1 97.56 117 LEU A N 1
ATOM 941 C CA . LEU A 1 117 ? 10.188 -12.68 -3.51 1 97.56 117 LEU A CA 1
ATOM 942 C C . LEU A 1 117 ? 11.414 -12.172 -2.752 1 97.56 117 LEU A C 1
ATOM 944 O O . LEU A 1 117 ? 11.477 -12.273 -1.524 1 97.56 117 LEU A O 1
ATOM 948 N N . GLU A 1 118 ? 12.352 -11.648 -3.473 1 97.62 118 GLU A N 1
ATOM 949 C CA . GLU A 1 118 ? 13.547 -11.086 -2.844 1 97.62 118 GLU A CA 1
ATOM 950 C C . GLU A 1 118 ? 13.188 -9.953 -1.887 1 97.62 118 GLU A C 1
ATOM 952 O O . GLU A 1 118 ? 13.766 -9.836 -0.808 1 97.62 118 GLU A O 1
ATOM 957 N N . PHE A 1 119 ? 12.297 -9.133 -2.248 1 97.75 119 PHE A N 1
ATOM 958 C CA . PHE A 1 119 ? 11.844 -8.07 -1.362 1 97.75 119 PHE A CA 1
ATOM 959 C C . PHE A 1 119 ? 11.273 -8.641 -0.072 1 97.75 119 PHE A C 1
ATOM 961 O O . PHE A 1 119 ? 11.641 -8.211 1.022 1 97.75 119 PHE A O 1
ATOM 968 N N . PHE A 1 120 ? 10.453 -9.625 -0.238 1 95.06 120 PHE A N 1
ATOM 969 C CA . PHE A 1 120 ? 9.828 -10.219 0.94 1 95.06 120 PHE A CA 1
ATOM 970 C C . PHE A 1 120 ? 10.883 -10.852 1.846 1 95.06 1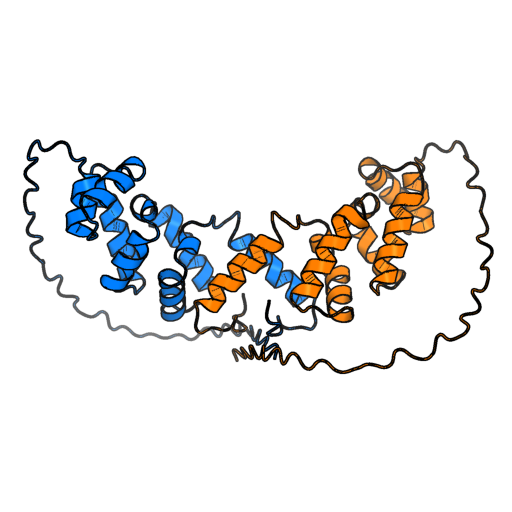20 PHE A C 1
ATOM 972 O O . PHE A 1 120 ? 10.812 -10.719 3.07 1 95.06 120 PHE A O 1
ATOM 979 N N . TYR A 1 121 ? 11.82 -11.5 1.197 1 93.81 121 TYR A N 1
ATOM 980 C CA . TYR A 1 121 ? 12.906 -12.062 1.99 1 93.81 121 TYR A CA 1
ATOM 981 C C . TYR A 1 121 ? 13.688 -10.961 2.699 1 93.81 121 TYR A C 1
ATOM 983 O O . TYR A 1 121 ? 14.047 -11.102 3.869 1 93.81 121 TYR A O 1
ATOM 991 N N . SER A 1 122 ? 13.883 -9.914 2.088 1 94.12 122 SER A N 1
ATOM 992 C CA . SER A 1 122 ? 14.695 -8.828 2.619 1 94.12 122 SER A CA 1
ATOM 993 C C . SER A 1 122 ? 14.039 -8.188 3.838 1 94.12 122 SER A C 1
ATOM 995 O O . SER A 1 122 ? 14.727 -7.637 4.6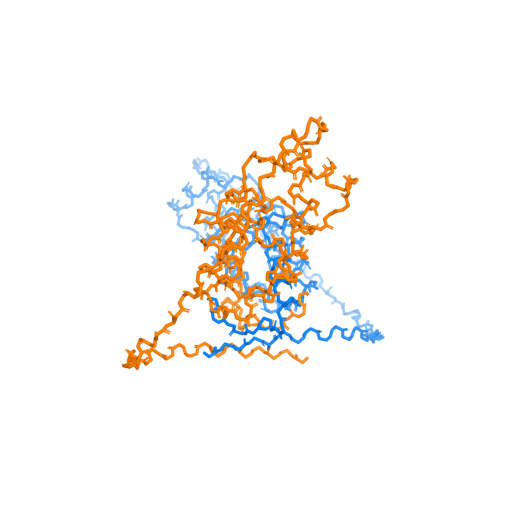99 1 94.12 122 SER A O 1
ATOM 997 N N . ILE A 1 123 ? 12.766 -8.273 3.834 1 89.56 123 ILE A N 1
ATOM 998 C CA . ILE A 1 123 ? 12.094 -7.617 4.949 1 89.56 123 ILE A CA 1
ATOM 999 C C . ILE A 1 123 ? 11.773 -8.641 6.035 1 89.56 123 ILE A C 1
ATOM 1001 O O . ILE A 1 123 ? 11.086 -8.328 7.008 1 89.56 123 ILE A O 1
ATOM 1005 N N . GLY A 1 124 ? 12.156 -9.891 5.77 1 88.25 124 GLY A N 1
ATOM 1006 C CA . GLY A 1 124 ? 12.211 -10.781 6.918 1 88.25 124 GLY A CA 1
ATOM 1007 C C . GLY A 1 124 ? 11.352 -12.016 6.758 1 88.25 124 GLY A C 1
ATOM 1008 O O . GLY A 1 124 ? 11.297 -12.859 7.652 1 88.25 124 GLY A O 1
ATOM 1009 N N . PHE A 1 125 ? 10.656 -12.133 5.734 1 90.12 125 PHE A N 1
ATOM 1010 C CA . PHE A 1 125 ? 9.859 -13.344 5.547 1 90.12 125 PHE A CA 1
ATOM 1011 C C . PHE A 1 125 ? 10.758 -14.555 5.309 1 90.12 125 PHE A C 1
ATOM 1013 O O . PHE A 1 125 ? 11.711 -14.477 4.535 1 90.12 125 PHE A O 1
ATOM 1020 N N . SER A 1 126 ? 10.445 -15.617 6.027 1 90.81 126 SER A N 1
ATOM 1021 C CA . SER A 1 126 ? 11.133 -16.875 5.762 1 90.81 126 SER A CA 1
ATOM 1022 C C . SER A 1 126 ? 10.531 -17.594 4.559 1 90.81 126 SER A C 1
ATOM 1024 O O . SER A 1 126 ? 9.445 -17.234 4.098 1 90.81 126 SER A O 1
ATOM 1026 N N . ARG A 1 127 ? 11.266 -18.594 4.094 1 92.5 127 ARG A N 1
ATOM 1027 C CA . ARG A 1 127 ? 10.797 -19.359 2.934 1 92.5 127 ARG A CA 1
ATOM 1028 C C . ARG A 1 127 ? 9.469 -20.047 3.227 1 92.5 127 ARG A C 1
ATOM 1030 O O . ARG A 1 127 ? 8.523 -19.938 2.449 1 92.5 127 ARG A O 1
ATOM 1037 N N . PRO A 1 128 ? 9.289 -20.719 4.371 1 92.12 128 PRO A N 1
ATOM 1038 C CA . PRO A 1 128 ? 7.996 -21.344 4.648 1 92.12 128 PRO A CA 1
ATOM 1039 C C . PRO A 1 128 ? 6.863 -20.328 4.781 1 92.12 128 PRO A C 1
ATOM 1041 O O . PRO A 1 128 ? 5.738 -20.594 4.348 1 92.12 128 PRO A O 1
ATOM 1044 N N . GLU A 1 129 ? 7.195 -19.219 5.371 1 89.56 129 GLU A N 1
ATOM 1045 C CA . GLU A 1 129 ? 6.191 -18.172 5.5 1 89.56 129 GLU A CA 1
ATOM 1046 C C . GLU A 1 129 ? 5.754 -17.656 4.137 1 89.56 129 GLU A C 1
ATOM 1048 O O . GLU A 1 129 ? 4.559 -17.484 3.881 1 89.56 129 GLU A O 1
ATOM 1053 N N . LEU A 1 130 ? 6.699 -17.453 3.33 1 93.25 130 LEU A N 1
ATOM 1054 C CA . LEU A 1 130 ? 6.391 -16.922 2.006 1 93.25 130 LEU A CA 1
ATOM 1055 C C . LEU A 1 130 ? 5.621 -17.953 1.178 1 93.25 130 LEU A C 1
ATOM 1057 O O . LEU A 1 130 ? 4.688 -17.594 0.457 1 93.25 130 LEU A O 1
ATOM 1061 N N . THR A 1 131 ? 6.023 -19.172 1.267 1 93.62 131 THR A N 1
ATOM 1062 C CA . THR A 1 131 ? 5.305 -20.234 0.564 1 93.62 131 THR A CA 1
ATOM 1063 C C . THR A 1 131 ? 3.84 -20.266 0.984 1 93.62 131 THR A C 1
ATOM 1065 O O . THR A 1 131 ? 2.949 -20.375 0.141 1 93.62 131 THR A O 1
ATOM 1068 N N . ARG A 1 132 ? 3.623 -20.094 2.219 1 92.88 132 ARG A N 1
ATOM 1069 C CA . ARG A 1 132 ? 2.254 -20.062 2.725 1 92.88 132 ARG A CA 1
ATOM 1070 C C . ARG A 1 132 ? 1.494 -18.859 2.172 1 92.88 132 ARG A C 1
ATOM 1072 O O . ARG A 1 132 ? 0.339 -18.984 1.759 1 92.88 132 ARG A O 1
ATOM 1079 N N . ILE A 1 133 ? 2.117 -17.75 2.162 1 93.31 133 ILE A N 1
ATOM 1080 C CA . ILE A 1 133 ? 1.512 -16.531 1.651 1 93.31 133 ILE A CA 1
ATOM 1081 C C . ILE A 1 133 ? 1.173 -16.703 0.172 1 93.31 133 ILE A C 1
ATOM 1083 O O . ILE A 1 133 ? 0.052 -16.406 -0.252 1 93.31 133 ILE A O 1
ATOM 1087 N N . LEU A 1 134 ? 2.104 -17.188 -0.604 1 94.31 134 LEU A N 1
ATOM 1088 C CA . LEU A 1 134 ? 1.909 -17.344 -2.043 1 94.31 134 LEU A CA 1
ATOM 1089 C C . LEU A 1 134 ? 0.753 -18.281 -2.342 1 94.31 134 LEU A C 1
ATOM 1091 O O . LEU A 1 134 ? 0.01 -18.078 -3.305 1 94.31 134 LEU A O 1
ATOM 1095 N N . THR A 1 135 ? 0.655 -19.266 -1.525 1 92.81 135 THR A N 1
ATOM 1096 C CA . THR A 1 135 ? -0.375 -20.281 -1.752 1 92.81 135 THR A CA 1
ATOM 1097 C C . THR A 1 135 ? -1.741 -19.766 -1.304 1 92.81 135 THR A C 1
ATOM 1099 O O . THR A 1 135 ? -2.752 -20.016 -1.963 1 92.81 135 THR A O 1
ATOM 1102 N N . SER A 1 136 ? -1.749 -19.031 -0.216 1 92.62 136 SER A N 1
ATOM 1103 C CA . SER A 1 136 ? -3.018 -18.562 0.336 1 92.62 136 SER A CA 1
ATOM 1104 C C . SER A 1 136 ? -3.469 -17.266 -0.328 1 92.62 136 SER A C 1
ATOM 1106 O O . SER A 1 136 ? -4.668 -17 -0.418 1 92.62 136 SER A O 1
ATOM 1108 N N . TYR A 1 137 ? -2.586 -16.469 -0.743 1 94.38 137 TYR A N 1
ATOM 1109 C CA . TYR A 1 137 ? -2.855 -15.164 -1.349 1 94.38 137 TYR A CA 1
ATOM 1110 C C . TYR A 1 137 ? -2.016 -14.961 -2.604 1 94.38 137 TYR A C 1
ATOM 1112 O O . TYR A 1 137 ? -1.177 -14.062 -2.66 1 94.38 137 TYR A O 1
ATOM 1120 N N . PRO A 1 138 ? -2.365 -15.641 -3.699 1 95.38 138 PRO A N 1
ATOM 1121 C CA . PRO A 1 138 ? -1.564 -15.586 -4.926 1 95.38 138 PRO A CA 1
ATOM 1122 C C . PRO A 1 138 ? -1.638 -14.219 -5.613 1 95.38 138 PRO A C 1
ATOM 1124 O O . PRO A 1 138 ? -0.774 -13.891 -6.43 1 95.38 138 PRO A O 1
ATOM 1127 N N . ALA A 1 139 ? -2.629 -13.406 -5.223 1 94.62 139 ALA A N 1
ATOM 1128 C CA . ALA A 1 139 ? -2.791 -12.086 -5.824 1 94.62 139 ALA A CA 1
ATOM 1129 C C . ALA A 1 139 ? -1.546 -11.227 -5.609 1 94.62 139 ALA A C 1
ATOM 1131 O O . ALA A 1 139 ? -1.271 -10.312 -6.391 1 94.62 139 ALA A O 1
ATOM 1132 N N . VAL A 1 140 ? -0.786 -11.562 -4.609 1 96.12 140 VAL A N 1
ATOM 1133 C CA . VAL A 1 140 ? 0.411 -10.797 -4.289 1 96.12 140 VAL A CA 1
ATOM 1134 C C . VAL A 1 140 ? 1.418 -10.906 -5.43 1 96.12 140 VAL A C 1
ATOM 1136 O O . VAL A 1 140 ? 2.203 -9.984 -5.664 1 96.12 140 VAL A O 1
ATOM 1139 N N . LEU A 1 141 ? 1.368 -11.969 -6.152 1 96.81 141 LEU A N 1
ATOM 1140 C CA . LEU A 1 141 ? 2.279 -12.188 -7.273 1 96.81 141 LEU A CA 1
ATOM 1141 C C . LEU A 1 141 ? 1.856 -11.359 -8.484 1 96.81 141 LEU A C 1
ATOM 1143 O O . LEU A 1 141 ? 2.666 -11.109 -9.383 1 96.81 141 LEU A O 1
ATOM 1147 N N . ILE A 1 142 ? 0.588 -10.977 -8.484 1 95.19 142 ILE A N 1
ATOM 1148 C CA . ILE A 1 142 ? 0.05 -10.188 -9.594 1 95.19 142 ILE A CA 1
ATOM 1149 C C . ILE A 1 142 ? 0.243 -8.695 -9.305 1 95.19 142 ILE A C 1
ATOM 1151 O O . ILE A 1 142 ? 0.379 -7.895 -10.234 1 95.19 142 ILE A O 1
ATOM 1155 N N . CYS A 1 143 ? 0.368 -8.305 -8.07 1 95.75 143 CYS A N 1
ATOM 1156 C CA . CYS A 1 143 ? 0.533 -6.922 -7.645 1 95.75 143 CYS A CA 1
ATOM 1157 C C . CYS A 1 143 ? 1.878 -6.367 -8.094 1 95.75 143 CYS A C 1
ATOM 1159 O O . CYS A 1 143 ? 2.873 -7.094 -8.133 1 95.75 143 CYS A O 1
ATOM 1161 N N . SER A 1 144 ? 1.883 -5.047 -8.461 1 96.56 144 SER A N 1
ATOM 1162 C CA . SER A 1 144 ? 3.141 -4.398 -8.82 1 96.56 144 SER A CA 1
ATOM 1163 C C . SER A 1 144 ? 4.051 -4.25 -7.609 1 96.56 144 SER A C 1
ATOM 1165 O O . SER A 1 144 ? 3.611 -3.801 -6.547 1 96.56 144 SER A O 1
ATOM 1167 N N . LEU A 1 145 ? 5.277 -4.598 -7.781 1 97.88 145 LEU A N 1
ATOM 1168 C CA . LEU A 1 145 ? 6.246 -4.453 -6.699 1 97.88 145 LEU A CA 1
ATOM 1169 C C . LEU A 1 145 ? 6.453 -2.98 -6.355 1 97.88 145 LEU A C 1
ATOM 1171 O O . LEU A 1 145 ? 6.316 -2.586 -5.195 1 97.88 145 LEU A O 1
ATOM 1175 N N . LYS A 1 146 ? 6.645 -2.098 -7.371 1 97.25 146 LYS A N 1
ATOM 1176 C CA . LYS A 1 146 ? 7.043 -0.708 -7.176 1 97.25 146 LYS A CA 1
ATOM 1177 C C . LYS A 1 146 ? 5.836 0.171 -6.859 1 97.25 146 LYS A C 1
ATOM 1179 O O . LYS A 1 146 ? 5.945 1.138 -6.102 1 97.25 146 LYS A O 1
ATOM 1184 N N . LYS A 1 147 ? 4.691 -0.242 -7.328 1 95.69 147 LYS A N 1
ATOM 1185 C CA . LYS A 1 147 ? 3.543 0.649 -7.219 1 95.69 147 LYS A CA 1
ATOM 1186 C C . LYS A 1 147 ? 2.633 0.234 -6.066 1 95.69 147 LYS A C 1
ATOM 1188 O O . LYS A 1 147 ? 1.822 1.03 -5.59 1 95.69 147 LYS A O 1
ATOM 1193 N N . GLN A 1 148 ? 2.77 -1 -5.629 1 96.5 148 GLN A N 1
ATOM 1194 C CA . GLN A 1 148 ? 1.83 -1.477 -4.621 1 96.5 148 GLN A CA 1
ATOM 1195 C C . GLN A 1 148 ? 2.564 -2.074 -3.426 1 96.5 148 GLN A C 1
ATOM 1197 O O . GLN A 1 148 ? 2.436 -1.583 -2.303 1 96.5 148 GLN A O 1
ATOM 1202 N N . ILE A 1 149 ? 3.365 -3.055 -3.613 1 97.31 149 ILE A N 1
ATOM 1203 C CA . ILE A 1 149 ? 3.928 -3.832 -2.514 1 97.31 149 ILE A CA 1
ATOM 1204 C C . ILE A 1 149 ? 4.863 -2.951 -1.687 1 97.31 149 ILE A C 1
ATOM 1206 O O . ILE A 1 149 ? 4.637 -2.752 -0.49 1 97.31 149 ILE A O 1
ATOM 1210 N N . ILE A 1 150 ? 5.797 -2.346 -2.318 1 97.44 150 ILE A N 1
ATOM 1211 C CA . ILE A 1 150 ? 6.797 -1.565 -1.601 1 97.44 150 ILE A CA 1
ATOM 1212 C C . ILE A 1 150 ? 6.133 -0.363 -0.933 1 97.44 150 ILE A C 1
ATOM 1214 O O . ILE A 1 150 ? 6.32 -0.13 0.264 1 97.44 150 ILE A O 1
ATOM 1218 N N . PRO A 1 151 ? 5.262 0.365 -1.713 1 95.94 151 PRO A N 1
ATOM 1219 C CA . PRO A 1 151 ? 4.605 1.502 -1.064 1 95.94 151 PRO A CA 1
ATOM 1220 C C . PRO A 1 151 ? 3.754 1.087 0.134 1 95.94 151 PRO A C 1
ATOM 1222 O O . PRO A 1 151 ? 3.674 1.82 1.123 1 95.94 151 PRO A O 1
ATOM 1225 N N . SER A 1 152 ? 3.141 -0.027 0.043 1 95.38 152 SER A N 1
ATOM 1226 C CA . SER A 1 152 ? 2.314 -0.489 1.154 1 95.38 152 SER A CA 1
ATOM 1227 C C . SER A 1 152 ? 3.156 -0.741 2.4 1 95.38 152 SER A C 1
ATOM 1229 O O . SER A 1 152 ? 2.803 -0.295 3.494 1 95.38 152 SER A O 1
ATOM 1231 N N . PHE A 1 153 ? 4.238 -1.341 2.25 1 93.38 153 PHE A N 1
ATOM 1232 C CA . PHE A 1 153 ? 5.113 -1.61 3.385 1 93.38 153 PHE A CA 1
ATOM 1233 C C . PHE A 1 153 ? 5.746 -0.323 3.898 1 93.38 153 PHE A C 1
ATOM 1235 O O . PHE A 1 153 ? 5.902 -0.142 5.109 1 93.38 153 PHE A O 1
ATOM 1242 N N . ASN A 1 154 ? 6.121 0.557 2.992 1 93.25 154 ASN A N 1
ATOM 1243 C CA . ASN A 1 154 ? 6.676 1.841 3.406 1 93.25 154 ASN A CA 1
ATOM 1244 C C . ASN A 1 154 ? 5.668 2.654 4.211 1 93.25 154 ASN A C 1
ATOM 1246 O O . ASN A 1 154 ? 6.023 3.262 5.223 1 93.25 154 ASN A O 1
ATOM 1250 N N . LEU A 1 155 ? 4.469 2.717 3.705 1 93.44 155 LEU A N 1
ATOM 1251 C CA . LEU A 1 155 ? 3.42 3.439 4.422 1 93.44 155 LEU A CA 1
ATOM 1252 C C . LEU A 1 155 ? 3.252 2.891 5.836 1 93.44 155 LEU A C 1
ATOM 1254 O O . LEU A 1 155 ? 3.248 3.654 6.805 1 93.44 155 LEU A O 1
ATOM 1258 N N . LEU A 1 156 ? 3.199 1.647 5.918 1 90.38 156 LEU A N 1
ATOM 1259 C CA . LEU A 1 156 ? 2.986 1.02 7.219 1 90.38 156 LEU A CA 1
ATOM 1260 C C . LEU A 1 156 ? 4.18 1.251 8.133 1 90.38 156 LEU A C 1
ATOM 1262 O O . LEU A 1 156 ? 4.012 1.542 9.32 1 90.38 156 LEU A O 1
ATOM 1266 N N . ARG A 1 157 ? 5.289 1.089 7.578 1 89.56 157 ARG A N 1
ATOM 1267 C CA . ARG A 1 157 ? 6.5 1.345 8.352 1 89.56 157 ARG A CA 1
ATOM 1268 C C . ARG A 1 157 ? 6.5 2.76 8.914 1 89.56 157 ARG A C 1
ATOM 1270 O O . ARG A 1 157 ? 6.809 2.963 10.094 1 89.56 157 ARG A O 1
ATOM 1277 N N . ASN A 1 158 ? 6.184 3.699 8.172 1 88.5 158 ASN A N 1
ATOM 1278 C CA . ASN A 1 158 ? 6.16 5.094 8.602 1 88.5 158 ASN A CA 1
ATOM 1279 C C . ASN A 1 158 ? 5.082 5.328 9.656 1 88.5 158 ASN A C 1
ATOM 1281 O O . ASN A 1 158 ? 5.293 6.082 10.609 1 88.5 158 ASN A O 1
ATOM 1285 N N . LEU A 1 159 ? 3.982 4.75 9.508 1 87.12 159 LEU A N 1
ATOM 1286 C CA . LEU A 1 159 ? 2.889 4.891 10.461 1 87.12 159 LEU A CA 1
ATOM 1287 C C . LEU A 1 159 ? 3.275 4.316 11.82 1 87.12 159 LEU A C 1
ATOM 1289 O O . LEU A 1 159 ? 2.996 4.926 12.852 1 87.12 159 LEU A O 1
ATOM 1293 N N . PHE A 1 160 ? 4.016 3.314 11.719 1 82.06 160 PHE A N 1
ATOM 1294 C CA . PHE A 1 160 ? 4.324 2.621 12.961 1 82.06 160 PHE A CA 1
ATOM 1295 C C . PHE A 1 160 ? 5.551 3.232 13.633 1 82.06 160 PHE A C 1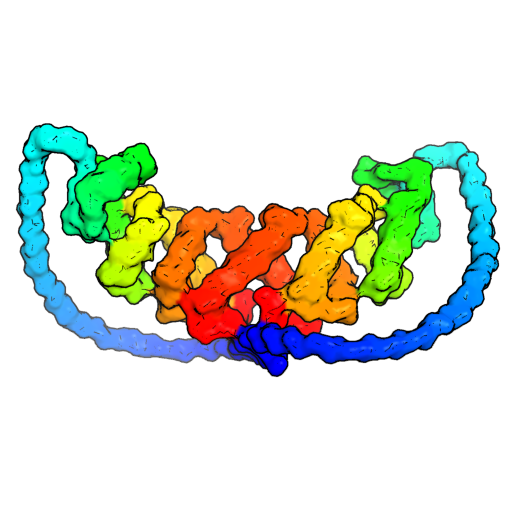
ATOM 1297 O O . PHE A 1 160 ? 5.672 3.211 14.859 1 82.06 160 PHE A O 1
ATOM 1304 N N . GLN A 1 161 ? 6.438 3.588 12.875 1 81.75 161 GLN A N 1
ATOM 1305 C CA . GLN A 1 161 ? 7.582 4.285 13.453 1 81.75 161 GLN A CA 1
ATOM 1306 C C . GLN A 1 161 ? 7.145 5.551 14.18 1 81.75 161 GLN A C 1
ATOM 1308 O O . GLN A 1 161 ? 7.781 5.961 15.156 1 81.75 161 GLN A O 1
ATOM 1313 N N . SER A 1 162 ? 6.172 6.156 13.688 1 69.62 162 SER A N 1
ATOM 1314 C CA . SER A 1 162 ? 5.664 7.402 14.258 1 69.62 162 SER A CA 1
ATOM 1315 C C . SER A 1 162 ? 4.809 7.141 15.492 1 69.62 162 SER A C 1
ATOM 1317 O O . SER A 1 162 ? 4.59 8.039 16.297 1 69.62 162 SER A O 1
ATOM 1319 N N . GLY A 1 163 ? 4.285 6.082 15.539 1 61.91 163 GLY A N 1
ATOM 1320 C CA . GLY A 1 163 ? 3.512 5.68 16.703 1 61.91 163 GLY A CA 1
ATOM 1321 C C . GLY A 1 163 ? 4.305 4.848 17.688 1 61.91 163 GLY A C 1
ATOM 1322 O O . GLY A 1 163 ? 5.398 4.371 17.375 1 61.91 163 GLY A O 1
ATOM 1323 N N . ASP A 1 164 ? 4.281 5.332 19.016 1 56.19 164 ASP A N 1
ATOM 1324 C CA . ASP A 1 164 ? 4.926 4.477 20 1 56.19 164 ASP A CA 1
ATOM 1325 C C . ASP A 1 164 ? 4.551 3.01 19.797 1 56.19 164 ASP A C 1
ATOM 1327 O O . ASP A 1 164 ? 4.957 2.141 20.562 1 56.19 164 ASP A O 1
ATOM 1331 N N . LYS A 1 165 ? 3.617 3.076 18.922 1 47.53 165 LYS A N 1
ATOM 1332 C CA . LYS A 1 165 ? 3.072 1.728 18.797 1 47.53 165 LYS A CA 1
ATOM 1333 C C . LYS A 1 165 ? 3.848 0.909 17.766 1 47.53 165 LYS A C 1
ATOM 1335 O O . LYS A 1 165 ? 4.082 1.371 16.656 1 47.53 165 LYS A O 1
ATOM 1340 N N . THR A 1 166 ? 4.789 0.254 18.266 1 41.31 166 THR A N 1
ATOM 1341 C CA . THR A 1 166 ? 5.027 -0.953 17.469 1 41.31 166 THR A CA 1
ATOM 1342 C C . THR A 1 166 ? 3.736 -1.441 16.828 1 41.31 166 THR A C 1
ATOM 1344 O O . THR A 1 166 ? 2.656 -1.314 17.406 1 41.31 166 THR A O 1
ATOM 1347 N N . ILE A 1 167 ? 3.584 -1.222 15.508 1 40.5 167 ILE A N 1
ATOM 1348 C CA . ILE A 1 167 ? 2.373 -1.758 14.891 1 40.5 167 ILE A CA 1
ATOM 1349 C C . ILE A 1 167 ? 1.712 -2.754 15.844 1 40.5 167 ILE A C 1
ATOM 1351 O O . ILE A 1 167 ? 2.25 -3.834 16.094 1 40.5 167 ILE A O 1
ATOM 1355 N N . LYS A 1 168 ? 1.338 -2.076 16.969 1 35.12 168 LYS A N 1
ATOM 1356 C CA . LYS A 1 168 ? 0.512 -2.904 17.844 1 35.12 168 LYS A CA 1
ATOM 1357 C C . LYS A 1 168 ? -0.533 -3.678 17.047 1 35.12 168 LYS A C 1
ATOM 1359 O O . LYS A 1 168 ? -1.022 -3.193 16.016 1 35.12 168 LYS A O 1
ATOM 1364 N N . ASP A 1 169 ? -0.604 -4.938 17.172 1 39.66 169 ASP A N 1
ATOM 1365 C CA . ASP A 1 169 ? -1.632 -5.867 16.719 1 39.66 169 ASP A CA 1
ATOM 1366 C C . ASP A 1 169 ? -3 -5.191 16.656 1 39.66 169 ASP A C 1
ATOM 1368 O O . ASP A 1 169 ? -3.73 -5.184 17.656 1 39.66 169 ASP A O 1
ATOM 1372 N N . SER A 1 170 ? -3.033 -3.842 16.25 1 34.03 170 SER A N 1
ATOM 1373 C CA . SER A 1 170 ? -4.438 -3.443 16.219 1 34.03 170 SER A CA 1
ATOM 1374 C C . SER A 1 170 ? -5.168 -4.098 15.047 1 34.03 170 SER A C 1
ATOM 1376 O O . SER A 1 170 ? -4.613 -4.23 13.961 1 34.03 170 SER A O 1
ATOM 1378 N N . ARG A 1 171 ? -6.031 -5.066 15.219 1 36.25 171 ARG A N 1
ATOM 1379 C CA . ARG A 1 171 ? -6.953 -5.754 14.328 1 36.25 171 ARG A CA 1
ATOM 1380 C C . ARG A 1 171 ? -7.406 -4.832 13.195 1 36.25 171 ARG A C 1
ATOM 1382 O O . ARG A 1 171 ? -8.008 -3.785 13.445 1 36.25 171 ARG A O 1
ATOM 1389 N N . LEU A 1 172 ? -6.371 -4.465 12.172 1 32.84 172 LEU A N 1
ATOM 1390 C CA . LEU A 1 172 ? -6.891 -3.793 10.984 1 32.84 172 LEU A CA 1
ATOM 1391 C C . LEU A 1 172 ? -8.109 -4.531 10.43 1 32.84 172 LEU A C 1
ATOM 1393 O O . LEU A 1 172 ? -8.102 -5.758 10.336 1 32.84 172 LEU A O 1
ATOM 1397 N N . MET B 1 1 ? 13.445 -11.469 18.453 1 18.64 1 MET B N 1
ATOM 1398 C CA . MET B 1 1 ? 12.453 -11.359 19.516 1 18.64 1 MET B CA 1
ATOM 1399 C C . MET B 1 1 ? 11.086 -11 18.953 1 18.64 1 MET B C 1
ATOM 1401 O O . MET B 1 1 ? 10.852 -9.852 18.562 1 18.64 1 MET B O 1
ATOM 1405 N N . PHE B 1 2 ? 10.344 -11.844 18.062 1 25.59 2 PHE B N 1
ATOM 1406 C CA . PHE B 1 2 ? 9.281 -11.461 17.141 1 25.59 2 PHE B CA 1
ATOM 1407 C C . PHE B 1 2 ? 7.922 -11.516 17.812 1 25.59 2 PHE B C 1
ATOM 1409 O O . PHE B 1 2 ? 7.449 -12.594 18.188 1 25.59 2 PHE B O 1
ATOM 1416 N N . TYR B 1 3 ? 7.527 -10.406 18.609 1 27.8 3 TYR B N 1
ATOM 1417 C CA . TYR B 1 3 ? 6.363 -10.633 19.469 1 27.8 3 TYR B CA 1
ATOM 1418 C C . TYR B 1 3 ? 5.074 -10.297 18.734 1 27.8 3 TYR B C 1
ATOM 1420 O O . TYR B 1 3 ? 4.918 -9.188 18.203 1 27.8 3 TYR B O 1
ATOM 1428 N N . PHE B 1 4 ? 4.555 -11.25 18.047 1 29.3 4 PHE B N 1
ATOM 1429 C CA . PHE B 1 4 ? 3.379 -10.977 17.234 1 29.3 4 PHE B CA 1
ATOM 1430 C C . PHE B 1 4 ? 2.102 -11.18 18.031 1 29.3 4 PHE B C 1
ATOM 1432 O O . PHE B 1 4 ? 1.767 -12.305 18.406 1 29.3 4 PHE B O 1
ATOM 1439 N N . ILE B 1 5 ? 1.756 -10.141 19.047 1 30.33 5 ILE B N 1
ATOM 1440 C CA . ILE B 1 5 ? 0.578 -10.562 19.797 1 30.33 5 ILE B CA 1
ATOM 1441 C C . ILE B 1 5 ? -0.678 -9.969 19.156 1 30.33 5 ILE B C 1
ATOM 1443 O O . ILE B 1 5 ? -0.816 -8.75 19.062 1 30.33 5 ILE B O 1
ATOM 1447 N N . ILE B 1 6 ? -1.166 -10.617 18.062 1 29.75 6 ILE B N 1
ATOM 1448 C CA . ILE B 1 6 ? -2.389 -10.156 17.422 1 29.75 6 ILE B CA 1
ATOM 1449 C C . ILE B 1 6 ? -3.604 -10.609 18.219 1 29.75 6 ILE B C 1
ATOM 1451 O O . ILE B 1 6 ? -3.896 -11.805 18.297 1 29.75 6 ILE B O 1
ATOM 1455 N N . ARG B 1 7 ? -3.932 -9.734 19.422 1 29.94 7 ARG B N 1
ATOM 1456 C CA . ARG B 1 7 ? -5.059 -10.227 20.219 1 29.94 7 ARG B CA 1
ATOM 1457 C C . ARG B 1 7 ? -6.379 -9.68 19.672 1 29.94 7 ARG B C 1
ATOM 1459 O O . ARG B 1 7 ? -6.609 -8.469 19.688 1 29.94 7 ARG B O 1
ATOM 1466 N N . THR B 1 8 ? -6.824 -9.742 18.547 1 29.3 8 THR B N 1
ATOM 1467 C CA . THR B 1 8 ? -7.996 -8.898 18.328 1 29.3 8 THR B CA 1
ATOM 1468 C C . THR B 1 8 ? -9.242 -9.539 18.938 1 29.3 8 THR B C 1
ATOM 1470 O O . THR B 1 8 ? -9.711 -10.57 18.453 1 29.3 8 THR B O 1
ATOM 1473 N N . SER B 1 9 ? -9.391 -9.898 20.312 1 29.97 9 SER B N 1
ATOM 1474 C CA . SER B 1 9 ? -10.703 -10.406 20.703 1 29.97 9 SER B CA 1
ATOM 1475 C C . SER B 1 9 ? -11.742 -9.289 20.734 1 29.97 9 SER B C 1
ATOM 1477 O O . SER B 1 9 ? -11.648 -8.375 21.562 1 29.97 9 SER B O 1
ATOM 1479 N N . PHE B 1 10 ? -12.227 -8.688 19.641 1 29.58 10 PHE B N 1
ATOM 1480 C CA . PHE B 1 10 ? -13.227 -7.629 19.609 1 29.58 10 PHE B CA 1
ATOM 1481 C C . PHE B 1 10 ? -14.484 -8.055 20.375 1 29.58 10 PHE B C 1
ATOM 1483 O O . PHE B 1 10 ? -15.227 -8.922 19.906 1 29.58 10 PHE B O 1
ATOM 1490 N N . VAL B 1 11 ? -14.406 -8.281 21.734 1 27.31 11 VAL B N 1
ATOM 1491 C CA . VAL B 1 11 ? -15.602 -8.508 22.531 1 27.31 11 VAL B CA 1
ATOM 1492 C C . VAL B 1 11 ? -16.5 -7.277 22.484 1 27.31 11 VAL B C 1
ATOM 1494 O O . VAL B 1 11 ? -16.047 -6.16 22.734 1 27.31 11 VAL B O 1
ATOM 1497 N N . HIS B 1 12 ? -17.688 -7.336 21.812 1 26.55 12 HIS B N 1
ATOM 1498 C CA . HIS B 1 12 ? -18.797 -6.438 21.516 1 26.55 12 HIS B CA 1
ATOM 1499 C C . HIS B 1 12 ? -19.453 -5.926 22.797 1 26.55 12 HIS B C 1
ATOM 1501 O O . HIS B 1 12 ? -20.438 -5.184 22.734 1 26.55 12 HIS B O 1
ATOM 1507 N N . GLY B 1 13 ? -18.875 -5.859 24.031 1 21.38 13 GLY B N 1
ATOM 1508 C CA . GLY B 1 13 ? -19.859 -5.66 25.094 1 21.38 13 GLY B CA 1
ATOM 1509 C C . GLY B 1 13 ? -20.5 -4.277 25.062 1 21.38 13 GLY B C 1
ATOM 1510 O O . GLY B 1 13 ? -19.844 -3.299 24.703 1 21.38 13 GLY B O 1
ATOM 1511 N N . ARG B 1 14 ? -21.812 -4.105 24.953 1 24.45 14 ARG B N 1
ATOM 1512 C CA . ARG B 1 14 ? -22.828 -3.08 24.75 1 24.45 14 ARG B CA 1
ATOM 1513 C C . ARG B 1 14 ? -22.875 -2.104 25.922 1 24.45 14 ARG B C 1
ATOM 1515 O O . ARG B 1 14 ? -23.828 -1.331 26.062 1 24.45 14 ARG B O 1
ATOM 1522 N N . GLN B 1 15 ? -21.703 -1.715 26.625 1 22.53 15 GLN B N 1
ATOM 1523 C CA . GLN B 1 15 ? -22.047 -1.128 27.906 1 22.53 15 GLN B CA 1
ATOM 1524 C C . GLN B 1 15 ? -22.734 0.222 27.734 1 22.53 15 GLN B C 1
ATOM 1526 O O . GLN B 1 15 ? -22.484 0.929 26.75 1 22.53 15 GLN B O 1
ATOM 1531 N N . THR B 1 16 ? -23.734 0.634 28.5 1 26.08 16 THR B N 1
ATOM 1532 C CA . THR B 1 16 ? -24.891 1.516 28.703 1 26.08 16 THR B CA 1
ATOM 1533 C C . THR B 1 16 ? -24.422 2.91 29.125 1 26.08 16 THR B C 1
ATOM 1535 O O . THR B 1 16 ? -25.25 3.799 29.344 1 26.08 16 THR B O 1
ATOM 1538 N N . ILE B 1 17 ? -23.328 3.496 28.531 1 21.72 17 ILE B N 1
ATOM 1539 C CA . ILE B 1 17 ? -22.734 4.594 29.281 1 21.72 17 ILE B CA 1
ATOM 1540 C C . ILE B 1 17 ? -23.703 5.773 29.344 1 21.72 17 ILE B C 1
ATOM 1542 O O . ILE B 1 17 ? -24.25 6.18 28.312 1 21.72 17 ILE B O 1
ATOM 1546 N N . ALA B 1 18 ? -24.266 6.051 30.531 1 25.78 18 ALA B N 1
ATOM 1547 C CA . ALA B 1 18 ? -25.203 7.074 30.984 1 25.78 18 ALA B CA 1
ATOM 1548 C C . ALA B 1 18 ? -24.609 8.469 30.812 1 25.78 18 ALA B C 1
ATOM 1550 O O . ALA B 1 18 ? -23.531 8.766 31.328 1 25.78 18 ALA B O 1
ATOM 1551 N N . ALA B 1 19 ? -24.703 9.094 29.672 1 24.77 19 ALA B N 1
ATOM 1552 C CA . ALA B 1 19 ? -24.125 10.336 29.188 1 24.77 19 ALA B CA 1
ATOM 1553 C C . ALA B 1 19 ? -24.609 11.531 30 1 24.77 19 ALA B C 1
ATOM 1555 O O . ALA B 1 19 ? -25.734 12 29.812 1 24.77 19 ALA B O 1
ATOM 1556 N N . SER B 1 20 ? -24.469 11.398 31.328 1 22.8 20 SER B N 1
ATOM 1557 C CA . SER B 1 20 ? -25.266 12.438 31.969 1 22.8 20 SER B CA 1
ATOM 1558 C C . SER B 1 20 ? -24.844 13.828 31.516 1 22.8 20 SER B C 1
ATOM 1560 O O . SER B 1 20 ? -25.672 14.641 31.094 1 22.8 20 SER B O 1
ATOM 1562 N N . HIS B 1 21 ? -23.781 14.398 32.188 1 23.16 21 HIS B N 1
ATOM 1563 C CA . HIS B 1 21 ? -23.875 15.664 32.906 1 23.16 21 HIS B CA 1
ATOM 1564 C C . HIS B 1 21 ? -23.484 16.844 32 1 23.16 21 HIS B C 1
ATOM 1566 O O . HIS B 1 21 ? -22.375 16.875 31.469 1 23.16 21 HIS B O 1
ATOM 1572 N N . SER B 1 22 ? -24.266 17.453 31.172 1 25.38 22 SER B N 1
ATOM 1573 C CA . SER B 1 22 ? -24.016 18.547 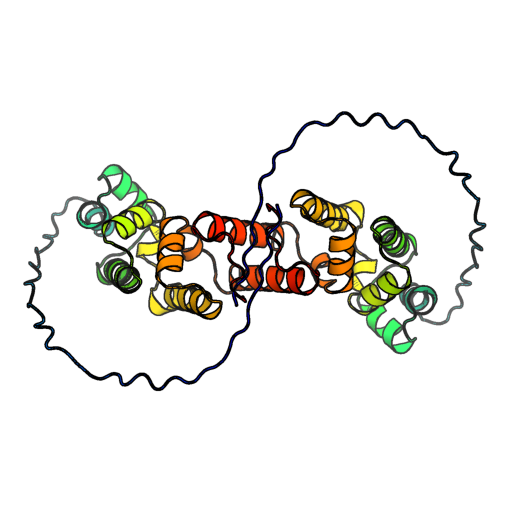30.25 1 25.38 22 SER B CA 1
ATOM 1574 C C . SER B 1 22 ? -23.547 19.797 31 1 25.38 22 SER B C 1
ATOM 1576 O O . SER B 1 22 ? -24.312 20.406 31.75 1 25.38 22 SER B O 1
ATOM 1578 N N . SER B 1 23 ? -22.297 19.75 31.578 1 24.5 23 SER B N 1
ATOM 1579 C CA . SER B 1 23 ? -21.781 20.938 32.25 1 24.5 23 SER B CA 1
ATOM 1580 C C . SER B 1 23 ? -21.844 22.156 31.344 1 24.5 23 SER B C 1
ATOM 1582 O O . SER B 1 23 ? -21.891 22.031 30.109 1 24.5 23 SER B O 1
ATOM 1584 N N . ASN B 1 24 ? -21.844 23.438 31.938 1 25.45 24 ASN B N 1
ATOM 1585 C CA . ASN B 1 24 ? -22.078 24.875 31.797 1 25.45 24 ASN B CA 1
ATOM 1586 C C . ASN B 1 24 ? -20.953 25.547 31.047 1 25.45 24 ASN B C 1
ATOM 1588 O O . ASN B 1 24 ? -19.953 25.938 31.625 1 25.45 24 ASN B O 1
ATOM 1592 N N . LEU B 1 25 ? -20.391 24.891 29.969 1 26.86 25 LEU B N 1
ATOM 1593 C CA . LEU B 1 25 ? -19.203 25.594 29.516 1 26.86 25 LEU B CA 1
ATOM 1594 C C . LEU B 1 25 ? -19.516 27.031 29.125 1 26.86 25 LEU B C 1
ATOM 1596 O O . LEU B 1 25 ? -20.391 27.266 28.281 1 26.86 25 LEU B O 1
ATOM 1600 N N . LEU B 1 26 ? -19.391 27.922 30.047 1 24.84 26 LEU B N 1
ATOM 1601 C CA . LEU B 1 26 ? -19.391 29.359 29.859 1 24.84 26 LEU B CA 1
ATOM 1602 C C . LEU B 1 26 ? -18.438 29.75 28.734 1 24.84 26 LEU B C 1
ATOM 1604 O O . LEU B 1 26 ? -17.25 29.422 28.766 1 24.84 26 LEU B O 1
ATOM 1608 N N . ILE B 1 27 ? -18.969 29.656 27.531 1 26.09 27 ILE B N 1
ATOM 1609 C CA . ILE B 1 27 ? -18.328 30.078 26.281 1 26.09 27 ILE B CA 1
ATOM 1610 C C . ILE B 1 27 ? -17.844 31.516 26.422 1 26.09 27 ILE B C 1
ATOM 1612 O O . ILE B 1 27 ? -18.641 32.438 26.609 1 26.09 27 ILE B O 1
ATOM 1616 N N . LEU B 1 28 ? -16.766 31.734 27.188 1 24.58 28 LEU B N 1
ATOM 1617 C CA . LEU B 1 28 ? -16.125 33.031 27.141 1 24.58 28 LEU B CA 1
ATOM 1618 C C . LEU B 1 28 ? -15.961 33.5 25.688 1 24.58 28 LEU B C 1
ATOM 1620 O O . LEU B 1 28 ? -15.438 32.781 24.859 1 24.58 28 LEU B O 1
ATOM 1624 N N . LYS B 1 29 ? -16.766 34.469 25.375 1 27.09 29 LYS B N 1
ATOM 1625 C CA . LYS B 1 29 ? -16.781 35.312 24.188 1 27.09 29 LYS B CA 1
ATOM 1626 C C . LYS B 1 29 ? -15.414 35.906 23.922 1 27.09 29 LYS B C 1
ATOM 1628 O O . LYS B 1 29 ? -14.977 36.812 24.625 1 27.09 29 LYS B O 1
ATOM 1633 N N . ARG B 1 30 ? -14.312 35.062 23.719 1 26.08 30 ARG B N 1
ATOM 1634 C CA . ARG B 1 30 ? -13.078 35.719 23.297 1 26.08 30 ARG B CA 1
ATOM 1635 C C . ARG B 1 30 ? -13.336 36.656 22.094 1 26.08 30 ARG B C 1
ATOM 1637 O O . ARG B 1 30 ? -13.984 36.25 21.141 1 26.08 30 ARG B O 1
ATOM 1644 N N . SER B 1 31 ? -13.359 37.938 22.328 1 28.77 31 SER B N 1
ATOM 1645 C CA . SER B 1 31 ? -13.328 39.031 21.375 1 28.77 31 SER B CA 1
ATOM 1646 C C . SER B 1 31 ? -12.227 38.844 20.344 1 28.77 31 SER B C 1
ATOM 1648 O O . SER B 1 31 ? -11.047 38.75 20.688 1 28.77 31 SER B O 1
ATOM 1650 N N . ILE B 1 32 ? -12.57 38.094 19.344 1 32.41 32 ILE B N 1
ATOM 1651 C CA . ILE B 1 32 ? -11.703 38.031 18.172 1 32.41 32 ILE B CA 1
ATOM 1652 C C . ILE B 1 32 ? -11.359 39.469 17.719 1 32.41 32 ILE B C 1
ATOM 1654 O O . ILE B 1 32 ? -12.25 40.25 17.422 1 32.41 32 ILE B O 1
ATOM 1658 N N . ASP B 1 33 ? -10.328 40.094 18.312 1 29.44 33 ASP B N 1
ATOM 1659 C CA . ASP B 1 33 ? -9.703 41.25 17.688 1 29.44 33 ASP B CA 1
ATOM 1660 C C . ASP B 1 33 ? -9.594 41.062 16.172 1 29.44 33 ASP B C 1
ATOM 1662 O O . ASP B 1 33 ? -8.875 40.188 15.695 1 29.44 33 ASP B O 1
ATOM 1666 N N . LEU B 1 34 ? -10.664 41.25 15.492 1 32.91 34 LEU B N 1
ATOM 1667 C CA . LEU B 1 34 ? -10.633 41.469 14.055 1 32.91 34 LEU B CA 1
ATOM 1668 C C . LEU B 1 34 ? -9.547 42.469 13.672 1 32.91 34 LEU B C 1
ATOM 1670 O O . LEU B 1 34 ? -9.734 43.688 13.82 1 32.91 34 LEU B O 1
ATOM 1674 N N . ARG B 1 35 ? -8.266 42.281 14.008 1 34.59 35 ARG B N 1
ATOM 1675 C CA . ARG B 1 35 ? -7.289 43.094 13.305 1 34.59 35 ARG B CA 1
ATOM 1676 C C . ARG B 1 35 ? -7.609 43.188 11.812 1 34.59 35 ARG B C 1
ATOM 1678 O O . ARG B 1 35 ? -7.73 42.156 11.148 1 34.59 35 ARG B O 1
ATOM 1685 N N . LEU B 1 36 ? -8.258 44.219 11.453 1 33.91 36 LEU B N 1
ATOM 1686 C CA . LEU B 1 36 ? -8.367 44.75 10.094 1 33.91 36 LEU B CA 1
ATOM 1687 C C . LEU B 1 36 ? -7.035 44.625 9.359 1 33.91 36 LEU B C 1
ATOM 1689 O O . LEU B 1 36 ? -6.035 45.219 9.766 1 33.91 36 LEU B O 1
ATOM 1693 N N . PHE B 1 37 ? -6.746 43.406 8.875 1 35.56 37 PHE B N 1
ATOM 1694 C CA . PHE B 1 37 ? -5.695 43.312 7.867 1 35.56 37 PHE B CA 1
ATOM 1695 C C . PHE B 1 37 ? -5.824 44.438 6.844 1 35.56 37 PHE B C 1
ATOM 1697 O O . PHE B 1 37 ? -6.824 44.531 6.129 1 35.56 37 PHE B O 1
ATOM 1704 N N . SER B 1 38 ? -5.527 45.625 7.273 1 32.75 38 SER B N 1
ATOM 1705 C CA . SER B 1 38 ? -5.289 46.656 6.285 1 32.75 38 SER B CA 1
ATOM 1706 C C . SER B 1 38 ? -4.488 46.156 5.102 1 32.75 38 SER B C 1
ATOM 1708 O O . SER B 1 38 ? -3.535 45.375 5.277 1 32.75 38 SER B O 1
ATOM 1710 N N . ASN B 1 39 ? -5.117 46.094 3.934 1 36.78 39 ASN B N 1
ATOM 1711 C CA . ASN B 1 39 ? -4.574 45.875 2.594 1 36.78 39 ASN B CA 1
ATOM 1712 C C . ASN B 1 39 ? -3.318 46.719 2.367 1 36.78 39 ASN B C 1
ATOM 1714 O O . ASN B 1 39 ? -3.406 47.906 2.045 1 36.78 39 ASN B O 1
ATOM 1718 N N . SER B 1 40 ? -2.443 46.938 3.299 1 37.22 40 SER B N 1
ATOM 1719 C CA . SER B 1 40 ? -1.26 47.625 2.787 1 37.22 40 SER B CA 1
ATOM 1720 C C . SER B 1 40 ? -0.792 47 1.473 1 37.22 40 SER B C 1
ATOM 1722 O O . SER B 1 40 ? -0.926 45.781 1.269 1 37.22 40 SER B O 1
ATOM 1724 N N . SER B 1 41 ? -0.723 47.75 0.421 1 39.97 41 SER B N 1
ATOM 1725 C CA . SER B 1 41 ? -0.222 47.594 -0.941 1 39.97 41 SER B CA 1
ATOM 1726 C C . SER B 1 41 ? 1.062 46.781 -0.971 1 39.97 41 SER B C 1
ATOM 1728 O O . SER B 1 41 ? 1.767 46.75 -1.982 1 39.97 41 SER B O 1
ATOM 1730 N N . ASN B 1 42 ? 1.799 46.531 0.13 1 44.94 42 ASN B N 1
ATOM 1731 C CA . ASN B 1 42 ? 2.998 45.75 -0.165 1 44.94 42 ASN B CA 1
ATOM 1732 C C . ASN B 1 42 ? 2.652 44.406 -0.8 1 44.94 42 ASN B C 1
ATOM 1734 O O . ASN B 1 42 ? 1.633 43.812 -0.466 1 44.94 42 ASN B O 1
ATOM 1738 N N . GLY B 1 43 ? 3.086 44.094 -2.047 1 56.16 43 GLY B N 1
ATOM 1739 C CA . GLY B 1 43 ? 2.949 43.094 -3.072 1 56.16 43 GLY B CA 1
ATOM 1740 C C . GLY B 1 43 ? 2.787 41.688 -2.504 1 56.16 43 GLY B C 1
ATOM 1741 O O . GLY B 1 43 ? 2.871 40.688 -3.236 1 56.16 43 GLY B O 1
ATOM 1742 N N . HIS B 1 44 ? 2.807 41.531 -1.266 1 71.62 44 HIS B N 1
ATOM 1743 C CA . HIS B 1 44 ? 2.76 40.125 -0.856 1 71.62 44 HIS B CA 1
ATOM 1744 C C . HIS B 1 44 ? 1.334 39.594 -0.907 1 71.62 44 HIS B C 1
ATOM 1746 O O . HIS B 1 44 ? 0.379 40.312 -0.621 1 71.62 44 HIS B O 1
ATOM 1752 N N . SER B 1 45 ? 1.083 38.562 -1.48 1 89.69 45 SER B N 1
ATOM 1753 C CA . SER B 1 45 ? -0.192 37.844 -1.573 1 89.69 45 SER B CA 1
ATOM 1754 C C . SER B 1 45 ? -0.76 37.562 -0.19 1 89.69 45 SER B C 1
ATOM 1756 O O . SER B 1 45 ? -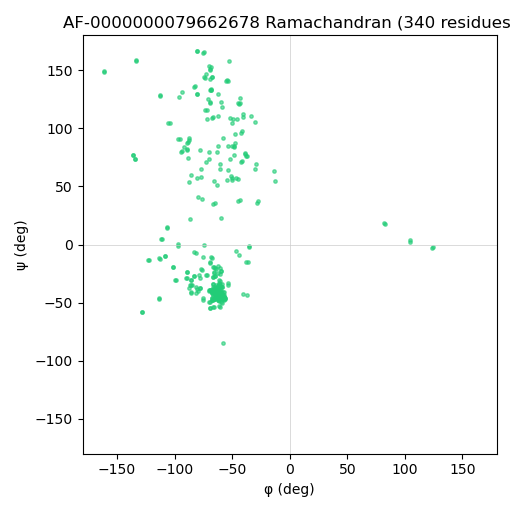0.038 37.594 0.808 1 89.69 45 SER B O 1
ATOM 1758 N N . PHE B 1 46 ? -2.072 37.656 0.012 1 94.81 46 PHE B N 1
ATOM 1759 C CA . PHE B 1 46 ? -2.738 37.312 1.255 1 94.81 46 PHE B CA 1
ATOM 1760 C C . PHE B 1 46 ? -2.119 36.031 1.851 1 94.81 46 PHE B C 1
ATOM 1762 O O . PHE B 1 46 ? -1.877 35.969 3.059 1 94.81 46 PHE B O 1
ATOM 1769 N N . ALA B 1 47 ? -1.862 35.094 1.024 1 96.81 47 ALA B N 1
ATOM 1770 C CA . ALA B 1 47 ? -1.298 33.844 1.471 1 96.81 47 ALA B CA 1
ATOM 1771 C C . ALA B 1 47 ? 0.056 34.031 2.145 1 96.81 47 ALA B C 1
ATOM 1773 O O . ALA B 1 47 ? 0.319 33.469 3.209 1 96.81 47 ALA B O 1
ATOM 1774 N N . ALA B 1 48 ? 0.866 34.844 1.559 1 97.19 48 ALA B N 1
ATOM 1775 C CA . ALA B 1 48 ? 2.189 35.094 2.123 1 97.19 48 ALA B CA 1
ATOM 1776 C C . ALA B 1 48 ? 2.082 35.75 3.504 1 97.19 48 ALA B C 1
ATOM 1778 O O . ALA B 1 48 ? 2.805 35.375 4.43 1 97.19 48 ALA B O 1
ATOM 1779 N N . SER B 1 49 ? 1.188 36.688 3.629 1 96.81 49 SER B N 1
ATOM 1780 C CA . SER B 1 49 ? 0.972 37.344 4.91 1 96.81 49 SER B CA 1
ATOM 1781 C C . SER B 1 49 ? 0.447 36.375 5.957 1 96.81 49 SER B C 1
ATOM 1783 O O . SER B 1 49 ? 0.884 36.406 7.109 1 96.81 49 SER B O 1
ATOM 1785 N N . TYR B 1 50 ? -0.482 35.594 5.531 1 97.5 50 TYR B N 1
ATOM 1786 C CA . TYR B 1 50 ? -1.03 34.594 6.422 1 97.5 50 TYR B CA 1
ATOM 1787 C C . TYR B 1 50 ? 0.067 33.656 6.926 1 97.5 50 TYR B C 1
ATOM 1789 O O . TYR B 1 50 ? 0.125 33.344 8.117 1 97.5 50 TYR B O 1
ATOM 1797 N N . LEU B 1 51 ? 0.952 33.188 6.09 1 98.06 51 LEU B N 1
ATOM 1798 C CA . LEU B 1 51 ? 2.025 32.25 6.41 1 98.06 51 LEU B CA 1
ATOM 1799 C C . LEU B 1 51 ? 2.996 32.844 7.414 1 98.06 51 LEU B C 1
ATOM 1801 O O . LEU B 1 51 ? 3.461 32.156 8.328 1 98.06 51 LEU B O 1
ATOM 1805 N N . VAL B 1 52 ? 3.23 34.125 7.262 1 97.88 52 VAL B N 1
ATOM 1806 C CA . VAL B 1 52 ? 4.148 34.781 8.18 1 97.88 52 VAL B CA 1
ATOM 1807 C C . VAL B 1 52 ? 3.469 35 9.523 1 97.88 52 VAL B C 1
ATOM 1809 O O . VAL B 1 52 ? 4.016 34.625 10.57 1 97.88 52 VAL B O 1
ATOM 1812 N N . ASN B 1 53 ? 2.297 35.469 9.5 1 96.88 53 ASN B N 1
ATOM 1813 C CA . ASN B 1 53 ? 1.635 35.969 10.711 1 96.88 53 ASN B CA 1
ATOM 1814 C C . ASN B 1 53 ? 1.053 34.812 11.516 1 96.88 53 ASN B C 1
ATOM 1816 O O . ASN B 1 53 ? 1.134 34.781 12.75 1 96.88 53 ASN B O 1
ATOM 1820 N N . LYS B 1 54 ? 0.449 33.844 10.789 1 96.88 54 LYS B N 1
ATOM 1821 C CA . LYS B 1 54 ? -0.279 32.781 11.492 1 96.88 54 LYS B CA 1
ATOM 1822 C C . LYS B 1 54 ? 0.562 31.516 11.609 1 96.88 54 LYS B C 1
ATOM 1824 O O . LYS B 1 54 ? 0.433 30.766 12.578 1 96.88 54 LYS B O 1
ATOM 1829 N N . CYS B 1 55 ? 1.408 31.281 10.664 1 97.62 55 CYS B N 1
ATOM 1830 C CA . CYS B 1 55 ? 2.105 30 10.633 1 97.62 55 CYS B CA 1
ATOM 1831 C C . CYS B 1 55 ? 3.57 30.172 11.008 1 97.62 55 CYS B C 1
ATOM 1833 O O . CYS B 1 55 ? 4.301 29.172 11.141 1 97.62 55 CYS B O 1
ATOM 1835 N N . GLY B 1 56 ? 4.07 31.344 11.109 1 96.62 56 GLY B N 1
ATOM 1836 C CA . GLY B 1 56 ? 5.406 31.594 11.625 1 96.62 56 GLY B CA 1
ATOM 1837 C C . GLY B 1 56 ? 6.496 31.406 10.586 1 96.62 56 GLY B C 1
ATOM 1838 O O . GLY B 1 56 ? 7.664 31.219 10.93 1 96.62 56 GLY B O 1
ATOM 1839 N N . PHE B 1 57 ? 6.172 31.406 9.352 1 97.81 57 PHE B N 1
ATOM 1840 C CA . PHE B 1 57 ? 7.172 31.344 8.289 1 97.81 57 PHE B CA 1
ATOM 1841 C C . PHE B 1 57 ? 7.965 32.656 8.234 1 97.81 57 PHE B C 1
ATOM 1843 O O . PHE B 1 57 ? 7.438 33.719 8.547 1 97.81 57 PHE B O 1
ATOM 1850 N N . SER B 1 58 ? 9.203 32.594 7.793 1 97.19 58 SER B N 1
ATOM 1851 C CA . SER B 1 58 ? 9.914 33.812 7.43 1 97.19 58 SER B CA 1
ATOM 1852 C C . SER B 1 58 ? 9.344 34.406 6.16 1 97.19 58 SER B C 1
ATOM 1854 O O . SER B 1 58 ? 8.742 33.719 5.34 1 97.19 58 SER B O 1
ATOM 1856 N N . PRO B 1 59 ? 9.484 35.688 6.016 1 96.94 59 PRO B N 1
ATOM 1857 C CA . PRO B 1 59 ? 8.984 36.344 4.801 1 96.94 59 PRO B CA 1
ATOM 1858 C C . PRO B 1 59 ? 9.523 35.688 3.525 1 96.94 59 PRO B C 1
ATOM 1860 O O . PRO B 1 59 ? 8.781 35.531 2.551 1 96.94 59 PRO B O 1
ATOM 1863 N N . GLU B 1 60 ? 10.758 35.188 3.52 1 97.19 60 GLU B N 1
ATOM 1864 C CA . GLU B 1 60 ? 11.367 34.562 2.355 1 97.19 60 GLU B CA 1
ATOM 1865 C C . GLU B 1 60 ? 10.695 33.219 2.043 1 97.19 60 GLU B C 1
ATOM 1867 O O . GLU B 1 60 ? 10.336 32.969 0.895 1 97.19 60 GLU B O 1
ATOM 1872 N N . MET B 1 61 ? 10.586 32.438 3.082 1 97.12 61 MET B N 1
ATOM 1873 C CA . MET B 1 61 ? 9.961 31.141 2.893 1 97.12 61 MET B CA 1
ATOM 1874 C C . MET B 1 61 ? 8.484 31.297 2.555 1 97.12 61 MET B C 1
ATOM 1876 O O . MET B 1 61 ? 7.945 30.547 1.739 1 97.12 61 MET B O 1
ATOM 1880 N N . ALA B 1 62 ? 7.844 32.219 3.217 1 97.75 62 ALA B N 1
ATOM 1881 C CA . ALA B 1 62 ? 6.438 32.5 2.932 1 97.75 62 ALA B CA 1
ATOM 1882 C C . ALA B 1 62 ? 6.234 32.875 1.463 1 97.75 62 ALA B C 1
ATOM 1884 O O . ALA B 1 62 ? 5.266 32.438 0.835 1 97.75 62 ALA B O 1
ATOM 1885 N N . SER B 1 63 ? 7.078 33.719 0.983 1 96.81 63 SER B N 1
ATOM 1886 C CA . SER B 1 63 ? 7.004 34.125 -0.419 1 96.81 63 SER B CA 1
ATOM 1887 C C . SER B 1 63 ? 7.168 32.906 -1.342 1 96.81 63 SER B C 1
ATOM 1889 O O . SER B 1 63 ? 6.484 32.812 -2.363 1 96.81 63 SER B O 1
ATOM 1891 N N . ARG B 1 64 ? 8.062 32.031 -0.978 1 97.31 64 ARG B N 1
ATOM 1892 C CA . ARG B 1 64 ? 8.297 30.828 -1.77 1 97.31 64 ARG B CA 1
ATOM 1893 C C . ARG B 1 64 ? 7.09 29.891 -1.711 1 97.31 64 ARG B C 1
ATOM 1895 O O . ARG B 1 64 ? 6.621 29.406 -2.744 1 97.31 64 ARG B O 1
ATOM 1902 N N . VAL B 1 65 ? 6.566 29.625 -0.553 1 97.44 65 VAL B N 1
ATOM 1903 C CA . VAL B 1 65 ? 5.465 28.703 -0.321 1 97.44 65 VAL B CA 1
ATOM 1904 C C . VAL B 1 65 ? 4.191 29.234 -0.975 1 97.44 65 VAL B C 1
ATOM 1906 O O . VAL B 1 65 ? 3.41 28.469 -1.542 1 97.44 65 VAL B O 1
ATOM 1909 N N . SER B 1 66 ? 3.98 30.516 -0.935 1 97.12 66 SER B N 1
ATOM 1910 C CA . SER B 1 66 ? 2.756 31.125 -1.452 1 97.12 66 SER B CA 1
ATOM 1911 C C . SER B 1 66 ? 2.688 31.016 -2.973 1 97.12 66 SER B C 1
ATOM 1913 O O . SER B 1 66 ? 1.646 31.297 -3.572 1 97.12 66 SER B O 1
ATOM 1915 N N . LYS B 1 67 ? 3.758 30.625 -3.576 1 96.12 67 LYS B N 1
ATOM 1916 C CA . LYS B 1 67 ? 3.771 30.438 -5.023 1 96.12 67 LYS B CA 1
ATOM 1917 C C . LYS B 1 67 ? 2.988 29.203 -5.426 1 96.12 67 LYS B C 1
ATOM 1919 O O . LYS B 1 67 ? 2.477 29.109 -6.547 1 96.12 67 LYS B O 1
ATOM 1924 N N . TYR B 1 68 ? 2.928 28.25 -4.445 1 95.94 68 TYR B N 1
ATOM 1925 C CA . TYR B 1 68 ? 2.227 27.016 -4.816 1 95.94 68 TYR B CA 1
ATOM 1926 C C . TYR B 1 68 ? 1.073 26.734 -3.861 1 95.94 68 TYR B C 1
ATOM 1928 O O . TYR B 1 68 ? 0.269 25.828 -4.098 1 95.94 68 TYR B O 1
ATOM 1936 N N . VAL B 1 69 ? 0.996 27.344 -2.82 1 97.19 69 VAL B N 1
ATOM 1937 C CA . VAL B 1 69 ? -0.148 27.297 -1.915 1 97.19 69 VAL B CA 1
ATOM 1938 C C . VAL B 1 69 ? -0.954 28.594 -2.027 1 97.19 69 VAL B C 1
ATOM 1940 O O . VAL B 1 69 ? -0.579 29.609 -1.455 1 97.19 69 VAL B O 1
ATOM 1943 N N . HIS B 1 70 ? -2.121 28.422 -2.73 1 95.25 70 HIS B N 1
ATOM 1944 C CA . HIS B 1 70 ? -2.881 29.609 -3.068 1 95.25 70 HIS B CA 1
ATOM 1945 C C . HIS B 1 70 ? -4.211 29.641 -2.324 1 95.25 70 HIS B C 1
ATOM 1947 O O . HIS B 1 70 ? -4.996 28.703 -2.4 1 95.25 70 HIS B O 1
ATOM 1953 N N . PHE B 1 71 ? -4.422 30.797 -1.648 1 95.69 71 PHE B N 1
ATOM 1954 C CA . PHE B 1 71 ? -5.715 31.109 -1.058 1 95.69 71 PHE B CA 1
ATOM 1955 C C . PHE B 1 71 ? -5.824 32.594 -0.773 1 95.69 71 PHE B C 1
ATOM 1957 O O . PHE B 1 71 ? -4.816 33.281 -0.554 1 95.69 71 PHE B O 1
ATOM 1964 N N . GLU B 1 72 ? -7.02 33.094 -0.863 1 94.69 72 GLU B N 1
ATOM 1965 C CA . GLU B 1 72 ? -7.227 34.531 -0.773 1 94.69 72 GLU B CA 1
ATOM 1966 C C . GLU B 1 72 ? -7.984 34.906 0.498 1 94.69 72 GLU B C 1
ATOM 1968 O O . GLU B 1 72 ? -8.141 36.094 0.808 1 94.69 72 GLU B O 1
ATOM 1973 N N . THR B 1 73 ? -8.516 34 1.146 1 95.06 73 THR B N 1
ATOM 1974 C CA . THR B 1 73 ? -9.234 34.219 2.398 1 95.06 73 THR B CA 1
ATOM 1975 C C . THR B 1 73 ? -8.797 33.188 3.451 1 95.06 73 THR B C 1
ATOM 1977 O O . THR B 1 73 ? -8.234 32.156 3.117 1 95.06 73 THR B O 1
ATOM 1980 N N . PRO B 1 74 ? -9 33.531 4.723 1 96.44 74 PRO B N 1
ATOM 1981 C CA . PRO B 1 74 ? -8.469 32.656 5.781 1 96.44 74 PRO B CA 1
ATOM 1982 C C . PRO B 1 74 ? -9.352 31.453 6.074 1 96.44 74 PRO B C 1
ATOM 1984 O O . PRO B 1 74 ? -8.984 30.578 6.867 1 96.44 74 PRO B O 1
ATOM 1987 N N . GLU B 1 75 ? -10.477 31.375 5.52 1 95.88 75 GLU B N 1
ATOM 1988 C CA . GLU B 1 75 ? -11.469 30.359 5.902 1 95.88 75 GLU B CA 1
ATOM 1989 C C . GLU B 1 75 ? -10.906 28.953 5.773 1 95.88 75 GLU B C 1
ATOM 1991 O O . GLU B 1 75 ? -11.023 28.141 6.695 1 95.88 75 GLU B O 1
ATOM 1996 N N . ARG B 1 76 ? -10.25 28.688 4.594 1 94.69 76 ARG B N 1
ATOM 1997 C CA . ARG B 1 76 ? -9.758 27.344 4.355 1 94.69 76 ARG B CA 1
ATOM 1998 C C . ARG B 1 76 ? -8.594 27.016 5.285 1 94.69 76 ARG B C 1
ATOM 2000 O O . ARG B 1 76 ? -8.617 26 5.992 1 94.69 76 ARG B O 1
ATOM 2007 N N . PRO B 1 77 ? -7.586 27.797 5.316 1 97.25 77 PRO B N 1
ATOM 2008 C CA . PRO B 1 77 ? -6.504 27.469 6.246 1 97.25 77 PRO B CA 1
ATOM 2009 C C . PRO B 1 77 ? -6.953 27.469 7.707 1 97.25 77 PRO B C 1
ATOM 2011 O O . PRO B 1 77 ? -6.48 26.656 8.508 1 97.25 77 PRO B O 1
ATOM 2014 N N . ASP B 1 78 ? -7.891 28.312 8.086 1 97.69 78 ASP B N 1
ATOM 2015 C CA . ASP B 1 78 ? -8.398 28.312 9.453 1 97.69 78 ASP B CA 1
ATOM 2016 C C . ASP B 1 78 ? -9.156 27.016 9.758 1 97.69 78 ASP B C 1
ATOM 2018 O O . ASP B 1 78 ? -9.133 26.531 10.883 1 97.69 78 ASP B O 1
ATOM 2022 N N . SER B 1 79 ? -9.844 26.547 8.758 1 97.69 79 SER B N 1
ATOM 2023 C CA . SER B 1 79 ? -10.562 25.281 8.938 1 97.69 79 SER B CA 1
ATOM 2024 C C . SER B 1 79 ? -9.602 24.141 9.234 1 97.69 79 SER B C 1
ATOM 2026 O O . SER B 1 79 ? -9.93 23.219 9.992 1 97.69 79 SER B O 1
ATOM 2028 N N . LEU B 1 80 ? -8.43 24.141 8.648 1 98.19 80 LEU B N 1
ATOM 2029 C CA . LEU B 1 80 ? -7.422 23.125 8.914 1 98.19 80 LEU B CA 1
ATOM 2030 C C . LEU B 1 80 ? -6.98 23.156 10.375 1 98.19 80 LEU B C 1
ATOM 2032 O O . LEU B 1 80 ? -6.887 22.125 11.023 1 98.19 80 LEU B O 1
ATOM 2036 N N . PHE B 1 81 ? -6.738 24.375 10.906 1 98.12 81 PHE B N 1
ATOM 2037 C CA . PHE B 1 81 ? -6.348 24.531 12.305 1 98.12 81 PHE B CA 1
ATOM 2038 C C . PHE B 1 81 ? -7.414 23.953 13.234 1 98.12 81 PHE B C 1
ATOM 2040 O O . PHE B 1 81 ? -7.109 23.172 14.125 1 98.12 81 PHE B O 1
ATOM 2047 N N . ALA B 1 82 ? -8.617 24.391 12.945 1 98.06 82 ALA B N 1
ATOM 2048 C CA . ALA B 1 82 ? -9.727 23.922 13.773 1 98.06 82 ALA B CA 1
ATOM 2049 C C . ALA B 1 82 ? -9.852 22.406 13.711 1 98.06 82 ALA B C 1
ATOM 20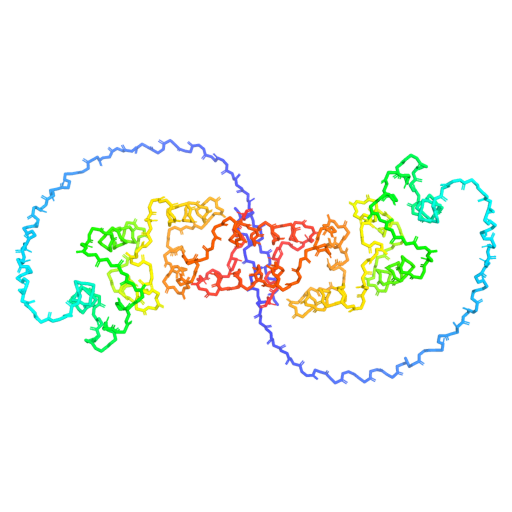51 O O . ALA B 1 82 ? -10.078 21.75 14.727 1 98.06 82 ALA B O 1
ATOM 2052 N N . PHE B 1 83 ? -9.719 21.891 12.562 1 98 83 PHE B N 1
ATOM 2053 C CA . PHE B 1 83 ? -9.844 20.469 12.328 1 98 83 PHE B CA 1
ATOM 2054 C C . PHE B 1 83 ? -8.805 19.688 13.133 1 98 83 PHE B C 1
ATOM 2056 O O . PHE B 1 83 ? -9.148 18.75 13.859 1 98 83 PHE B O 1
ATOM 2063 N N . LEU B 1 84 ? -7.566 20.031 13 1 97.88 84 LEU B N 1
ATOM 2064 C CA . LEU B 1 84 ? -6.48 19.328 13.656 1 97.88 84 LEU B CA 1
ATOM 2065 C C . LEU B 1 84 ? -6.562 19.5 15.172 1 97.88 84 LEU B C 1
ATOM 2067 O O . LEU B 1 84 ? -6.273 18.562 15.922 1 97.88 84 LEU B O 1
ATOM 2071 N N . GLU B 1 85 ? -7.02 20.672 15.633 1 97.56 85 GLU B N 1
ATOM 2072 C CA . GLU B 1 85 ? -7.23 20.875 17.062 1 97.56 85 GLU B CA 1
ATOM 2073 C C . GLU B 1 85 ? -8.32 19.953 17.594 1 97.56 85 GLU B C 1
ATOM 2075 O O . GLU B 1 85 ? -8.172 19.359 18.672 1 97.56 85 GLU B O 1
ATOM 2080 N N . ASN B 1 86 ? -9.312 19.844 16.812 1 96.12 86 ASN B N 1
ATOM 2081 C CA . ASN B 1 86 ? -10.422 18.984 17.203 1 96.12 86 ASN B CA 1
ATOM 2082 C C . ASN B 1 86 ? -10.008 17.516 17.266 1 96.12 86 ASN B C 1
ATOM 2084 O O . ASN B 1 86 ? -10.68 16.703 17.906 1 96.12 86 ASN B O 1
ATOM 2088 N N . HIS B 1 87 ? -8.906 17.234 16.594 1 95.25 87 HIS B N 1
ATOM 2089 C CA . HIS B 1 87 ? -8.43 15.859 16.594 1 95.25 87 HIS B CA 1
ATOM 2090 C C . HIS B 1 87 ? -7.195 15.703 17.469 1 95.25 87 HIS B C 1
ATOM 2092 O O . HIS B 1 87 ? -6.438 14.742 17.312 1 95.25 87 HIS B O 1
ATOM 2098 N N . GLY B 1 88 ? -6.992 16.703 18.25 1 95.19 88 GLY B N 1
ATOM 2099 C CA . GLY B 1 88 ? -6.094 16.5 19.375 1 95.19 88 GLY B CA 1
ATOM 2100 C C . GLY B 1 88 ? -4.734 17.141 19.172 1 95.19 88 GLY B C 1
ATOM 2101 O O . GLY B 1 88 ? -3.861 17.047 20.031 1 95.19 88 GLY B O 1
ATOM 2102 N N . CYS B 1 89 ? -4.504 17.812 18.125 1 97.06 89 CYS B N 1
ATOM 2103 C CA . CYS B 1 89 ? -3.207 18.438 17.906 1 97.06 89 CYS B CA 1
ATOM 2104 C C . CYS B 1 89 ? -3.105 19.781 18.641 1 97.06 89 CYS B C 1
ATOM 2106 O O . CYS B 1 89 ? -4.051 20.562 18.625 1 97.06 89 CYS B O 1
ATOM 2108 N N . SER B 1 90 ? -2.006 19.969 19.25 1 97 90 SER B N 1
ATOM 2109 C CA . SER B 1 90 ? -1.734 21.281 19.828 1 97 90 SER B CA 1
ATOM 2110 C C . SER B 1 90 ? -1.374 22.297 18.75 1 97 90 SER B C 1
ATOM 2112 O O . SER B 1 90 ? -1.046 21.922 17.609 1 97 90 SER B O 1
ATOM 2114 N N . LYS B 1 91 ? -1.41 23.578 19.125 1 96.56 91 LYS B N 1
ATOM 2115 C CA . LYS B 1 91 ? -1.065 24.641 18.188 1 96.56 91 LYS B CA 1
ATOM 2116 C C . LYS B 1 91 ? 0.36 24.469 17.672 1 96.56 91 LYS B C 1
ATOM 2118 O O . LYS B 1 91 ? 0.616 24.641 16.484 1 96.56 91 LYS B O 1
ATOM 2123 N N . THR B 1 92 ? 1.262 24.141 18.594 1 96.88 92 THR B N 1
ATOM 2124 C CA . THR B 1 92 ? 2.66 23.953 18.219 1 96.88 92 THR B CA 1
ATOM 2125 C C . THR B 1 92 ? 2.809 22.781 17.234 1 96.88 92 THR B C 1
ATOM 2127 O O . THR B 1 92 ? 3.555 22.875 16.266 1 96.88 92 THR B O 1
ATOM 2130 N N . GLN B 1 93 ? 2.074 21.703 17.516 1 96.06 93 GLN B N 1
ATOM 2131 C CA . GLN B 1 93 ? 2.102 20.531 16.641 1 96.06 93 GLN B CA 1
ATOM 2132 C C . GLN B 1 93 ? 1.572 20.891 15.25 1 96.06 93 GLN B C 1
ATOM 2134 O O . GLN B 1 93 ? 2.141 20.469 14.242 1 96.06 93 GLN B O 1
ATOM 2139 N N . ILE B 1 94 ? 0.55 21.688 15.164 1 98 94 ILE B N 1
ATOM 2140 C CA . ILE B 1 94 ? -0.07 22.078 13.906 1 98 94 ILE B CA 1
ATOM 2141 C C . ILE B 1 94 ? 0.895 22.953 13.102 1 98 94 ILE B C 1
ATOM 2143 O O . ILE B 1 94 ? 1.081 22.734 11.898 1 98 94 ILE B O 1
ATOM 2147 N N . LEU B 1 95 ? 1.493 23.906 13.781 1 97.62 95 LEU B N 1
ATOM 2148 C CA . LEU B 1 95 ? 2.438 24.797 13.102 1 97.62 95 LEU B CA 1
ATOM 2149 C C . LEU B 1 95 ? 3.605 24 12.523 1 97.62 95 LEU B C 1
ATOM 2151 O O . LEU B 1 95 ? 4.023 24.25 11.391 1 97.62 95 LEU B O 1
ATOM 2155 N N . ASN B 1 96 ? 4.102 23.062 13.312 1 96.44 96 ASN B N 1
ATOM 2156 C CA . ASN B 1 96 ? 5.195 22.234 12.836 1 96.44 96 ASN B CA 1
ATOM 2157 C C . ASN B 1 96 ? 4.773 21.391 11.633 1 96.44 96 ASN B C 1
ATOM 2159 O O . ASN B 1 96 ? 5.535 21.234 10.68 1 96.44 96 ASN B O 1
ATOM 2163 N N . LEU B 1 97 ? 3.615 20.812 11.727 1 96.44 97 LEU B N 1
ATOM 2164 C CA . LEU B 1 97 ? 3.041 20.016 10.648 1 96.44 97 LEU B CA 1
ATOM 2165 C C . LEU B 1 97 ? 2.918 20.844 9.375 1 96.44 97 LEU B C 1
ATOM 2167 O O . LEU B 1 97 ? 3.285 20.391 8.289 1 96.44 97 LEU B O 1
ATOM 2171 N N . ILE B 1 98 ? 2.477 22.062 9.43 1 97.31 98 ILE B N 1
ATOM 2172 C CA . ILE B 1 98 ? 2.244 22.953 8.297 1 97.31 98 ILE B CA 1
ATOM 2173 C C . ILE B 1 98 ? 3.58 23.359 7.676 1 97.31 98 ILE B C 1
ATOM 2175 O O . ILE B 1 98 ? 3.697 23.469 6.453 1 97.31 98 ILE B O 1
ATOM 2179 N N . LYS B 1 99 ? 4.531 23.578 8.516 1 96.62 99 LYS B N 1
ATOM 2180 C CA . LYS B 1 99 ? 5.848 23.922 7.996 1 96.62 99 LYS B CA 1
ATOM 2181 C C . LYS B 1 99 ? 6.414 22.797 7.129 1 96.62 99 LYS B C 1
ATOM 2183 O O . LYS B 1 99 ? 7.109 23.062 6.145 1 96.62 99 LYS B O 1
ATOM 2188 N N . ARG B 1 100 ? 6.055 21.609 7.449 1 96.56 100 ARG B N 1
ATOM 2189 C CA . ARG B 1 100 ? 6.559 20.453 6.719 1 96.56 100 ARG B CA 1
ATOM 2190 C C . ARG B 1 100 ? 5.711 20.172 5.484 1 96.56 100 ARG B C 1
ATOM 2192 O O . ARG B 1 100 ? 6.227 19.719 4.465 1 96.56 100 ARG B O 1
ATOM 2199 N N . ARG B 1 101 ? 4.426 20.422 5.602 1 97.75 101 ARG B N 1
ATOM 2200 C CA . ARG B 1 101 ? 3.498 20.172 4.504 1 97.75 101 ARG B CA 1
ATOM 2201 C C . ARG B 1 101 ? 2.52 21.328 4.344 1 97.75 101 ARG B C 1
ATOM 2203 O O . ARG B 1 101 ? 1.332 21.203 4.645 1 97.75 101 ARG B O 1
ATOM 2210 N N . PRO B 1 102 ? 2.969 22.406 3.76 1 97.56 102 PRO B N 1
ATOM 2211 C CA . PRO B 1 102 ? 2.141 23.609 3.676 1 97.56 102 PRO B CA 1
ATOM 2212 C C . PRO B 1 102 ? 0.907 23.422 2.795 1 97.56 102 PRO B C 1
ATOM 2214 O O . PRO B 1 102 ? -0.091 24.125 2.965 1 97.56 102 PRO B O 1
ATOM 2217 N N . ARG B 1 103 ? 0.929 22.484 1.877 1 97 103 ARG B N 1
ATOM 2218 C CA . ARG B 1 103 ? -0.19 22.25 0.971 1 97 103 ARG B CA 1
ATOM 2219 C C . ARG B 1 103 ? -1.445 21.844 1.743 1 97 103 ARG B C 1
ATOM 2221 O O . ARG B 1 103 ? -2.561 21.969 1.229 1 97 103 ARG B O 1
ATOM 2228 N N . LEU B 1 104 ? -1.271 21.422 2.924 1 97.81 104 LEU B N 1
ATOM 2229 C CA . LEU B 1 104 ? -2.41 21.016 3.74 1 97.81 104 LEU B CA 1
ATOM 2230 C C . LEU B 1 104 ? -3.352 22.188 3.98 1 97.81 104 LEU B C 1
ATOM 2232 O O . LEU B 1 104 ? -4.543 21.984 4.238 1 97.81 104 LEU B O 1
ATOM 2236 N N . LEU B 1 105 ? -2.83 23.375 3.893 1 97.88 105 LEU B N 1
ATOM 2237 C CA . LEU B 1 105 ? -3.594 24.578 4.188 1 97.88 105 LEU B CA 1
ATOM 2238 C C . LEU B 1 105 ? -4.738 24.766 3.199 1 97.88 105 LEU B C 1
ATOM 2240 O O . LEU B 1 105 ? -5.703 25.469 3.479 1 97.88 105 LEU B O 1
ATOM 2244 N N . ILE B 1 106 ? -4.637 24.125 2.055 1 96.38 106 ILE B N 1
ATOM 2245 C CA . ILE B 1 106 ? -5.66 24.359 1.038 1 96.38 106 ILE B CA 1
ATOM 2246 C C . ILE B 1 106 ? -6.496 23.094 0.859 1 96.38 106 ILE B C 1
ATOM 2248 O O . ILE B 1 106 ? -7.352 23.016 -0.03 1 96.38 106 ILE B O 1
ATOM 2252 N N . TYR B 1 107 ? -6.309 22.031 1.624 1 96.44 107 TYR B N 1
ATOM 2253 C CA . TYR B 1 107 ? -7.086 20.812 1.551 1 96.44 107 TYR B CA 1
ATOM 2254 C C . TYR B 1 107 ? -8.477 21 2.143 1 96.44 107 TYR B C 1
ATOM 2256 O O . TYR B 1 107 ? -8.648 21.766 3.102 1 96.44 107 TYR B O 1
ATOM 2264 N N . ASP B 1 108 ? -9.406 20.359 1.512 1 96.75 108 ASP B N 1
ATOM 2265 C CA . ASP B 1 108 ? -10.742 20.297 2.105 1 96.75 108 ASP B CA 1
ATOM 2266 C C . ASP B 1 108 ? -10.766 19.375 3.316 1 96.75 108 ASP B C 1
ATOM 2268 O O . ASP B 1 108 ? -10.602 18.156 3.178 1 96.75 108 ASP B O 1
ATOM 2272 N N . THR B 1 109 ? -11.016 19.875 4.484 1 97.38 109 THR B N 1
ATOM 2273 C CA . THR B 1 109 ? -10.93 19.109 5.719 1 97.38 109 THR B CA 1
ATOM 2274 C C . THR B 1 109 ? -12.023 18.062 5.781 1 97.38 109 THR B C 1
ATOM 2276 O O . THR B 1 109 ? -11.773 16.906 6.152 1 97.38 109 THR B O 1
ATOM 2279 N N . GLU B 1 110 ? -13.242 18.328 5.367 1 96.69 110 GLU B N 1
ATOM 2280 C CA . GLU B 1 110 ? -14.383 17.422 5.488 1 96.69 110 GLU B CA 1
ATOM 2281 C C . GLU B 1 110 ? -14.383 16.391 4.375 1 96.69 110 GLU B C 1
ATOM 2283 O O . GLU B 1 110 ? -14.648 15.203 4.621 1 96.69 110 GLU B O 1
ATOM 2288 N N . LYS B 1 111 ? -13.984 16.812 3.244 1 96.38 111 LYS B N 1
ATOM 2289 C CA . LYS B 1 111 ? -14.102 15.922 2.092 1 96.38 111 LYS B CA 1
ATOM 2290 C C . LYS B 1 111 ? -12.844 15.07 1.928 1 96.38 111 LYS B C 1
ATOM 2292 O O . LYS B 1 111 ? -12.914 13.945 1.425 1 96.38 111 LYS B O 1
ATOM 2297 N N . THR B 1 112 ? -11.734 15.641 2.371 1 96.44 112 THR B N 1
ATOM 2298 C CA . THR B 1 112 ? -10.477 14.961 2.061 1 96.44 112 THR B CA 1
ATOM 2299 C C . THR B 1 112 ? -9.82 14.43 3.33 1 96.44 112 THR B C 1
ATOM 2301 O O . THR B 1 112 ? -9.461 13.25 3.398 1 96.44 112 THR B O 1
ATOM 2304 N N . LEU B 1 113 ? -9.742 15.195 4.352 1 98 113 LEU B N 1
ATOM 2305 C CA . LEU B 1 113 ? -8.961 14.797 5.52 1 98 113 LEU B CA 1
ATOM 2306 C C . LEU B 1 113 ? -9.805 13.938 6.461 1 98 113 LEU B C 1
ATOM 2308 O O . LEU B 1 113 ? -9.312 12.938 6.996 1 98 113 LEU B O 1
ATOM 2312 N N . LEU B 1 114 ? -11.047 14.328 6.633 1 98.19 114 LEU B N 1
ATOM 2313 C CA . LEU B 1 114 ? -11.898 13.641 7.598 1 98.19 114 LEU B CA 1
ATOM 2314 C C . LEU B 1 114 ? -12.047 12.164 7.238 1 98.19 114 LEU B C 1
ATOM 2316 O O . LEU B 1 114 ? -11.891 11.289 8.094 1 98.19 114 LEU B O 1
ATOM 2320 N N . PRO B 1 115 ? -12.289 11.797 5.984 1 98.25 115 PRO B N 1
ATOM 2321 C CA . PRO B 1 115 ? -12.398 10.375 5.648 1 98.25 115 PRO B CA 1
ATOM 2322 C C . PRO B 1 115 ? -11.141 9.586 5.988 1 98.25 115 PRO B C 1
ATOM 2324 O O . PRO B 1 115 ? -11.219 8.406 6.352 1 98.25 115 PRO B O 1
ATOM 2327 N N . LYS B 1 116 ? -10.023 10.172 5.82 1 97.88 116 LYS B N 1
ATOM 2328 C CA . LYS B 1 116 ? -8.766 9.508 6.152 1 97.88 116 LYS B CA 1
ATOM 2329 C C . LYS B 1 116 ? -8.688 9.195 7.645 1 97.88 116 LYS B C 1
ATOM 2331 O O . LYS B 1 116 ? -8.328 8.086 8.031 1 97.88 116 LYS B O 1
ATOM 2336 N N . LEU B 1 117 ? -9.031 10.164 8.461 1 97.5 117 LEU B N 1
ATOM 2337 C CA . LEU B 1 117 ? -9 9.945 9.906 1 97.5 117 LEU B CA 1
ATOM 2338 C C . LEU B 1 117 ? -10.031 8.898 10.32 1 97.5 117 LEU B C 1
ATOM 2340 O O . LEU B 1 117 ? -9.742 8.047 11.164 1 97.5 117 LEU B O 1
ATOM 2344 N N . GLU B 1 118 ? -11.172 8.969 9.742 1 97.56 118 GLU B N 1
ATOM 2345 C CA . GLU B 1 118 ? -12.219 7.992 10.023 1 97.56 118 GLU B CA 1
ATOM 2346 C C . GLU B 1 118 ? -11.758 6.578 9.68 1 97.56 118 GLU B C 1
ATOM 2348 O O . GLU B 1 118 ? -12.039 5.629 10.414 1 97.56 118 GLU B O 1
ATOM 2353 N N . PHE B 1 119 ? -11.109 6.414 8.609 1 97.69 119 PHE B N 1
ATOM 2354 C CA . PHE B 1 119 ? -10.562 5.109 8.242 1 97.69 119 PHE B CA 1
ATOM 2355 C C . PHE B 1 119 ? -9.609 4.602 9.312 1 97.69 119 PHE B C 1
ATOM 2357 O O . PHE B 1 119 ? -9.719 3.459 9.758 1 97.69 119 PHE B O 1
ATOM 2364 N N . PHE B 1 120 ? -8.742 5.465 9.727 1 94.94 120 PHE B N 1
ATOM 2365 C CA . PHE B 1 120 ? -7.766 5.059 10.727 1 94.94 120 PHE B CA 1
ATOM 2366 C C . PHE B 1 120 ? -8.453 4.676 12.031 1 94.94 120 PHE B C 1
ATOM 2368 O O . PHE B 1 120 ? -8.078 3.693 12.672 1 94.94 120 PHE B O 1
ATOM 2375 N N . TYR B 1 121 ? -9.438 5.473 12.359 1 93.88 121 TYR B N 1
ATOM 2376 C CA . TYR B 1 121 ? -10.203 5.125 13.555 1 93.88 121 TYR B CA 1
ATOM 2377 C C . TYR B 1 121 ? -10.891 3.775 13.383 1 93.88 121 TYR B C 1
ATOM 2379 O O . TYR B 1 121 ? -10.906 2.957 14.305 1 93.88 121 TYR B O 1
ATOM 2387 N N . SER B 1 122 ? -11.375 3.518 12.273 1 94.06 122 SER B N 1
ATOM 2388 C CA . SER B 1 122 ? -12.148 2.307 12.016 1 94.06 122 SER B CA 1
ATOM 2389 C C . SER B 1 122 ? -11.266 1.062 12.117 1 94.06 122 SER B C 1
ATOM 2391 O O . SER B 1 122 ? -11.758 -0.027 12.422 1 94.06 122 SER B O 1
ATOM 2393 N N . ILE B 1 123 ? -10.039 1.284 11.844 1 89.56 123 ILE B N 1
ATOM 2394 C CA . ILE B 1 123 ? -9.172 0.106 11.867 1 89.56 123 ILE B CA 1
ATOM 2395 C C . ILE B 1 123 ? -8.461 0.013 13.219 1 89.56 123 ILE B C 1
ATOM 2397 O O . ILE B 1 123 ? -7.586 -0.833 13.406 1 89.56 123 ILE B O 1
ATOM 2401 N N . GLY B 1 124 ? -8.727 0.988 14.078 1 88.12 124 GLY B N 1
ATOM 2402 C CA . GLY B 1 124 ? -8.375 0.713 15.469 1 88.12 124 GLY B CA 1
ATOM 2403 C C . GLY B 1 124 ? -7.449 1.757 16.062 1 88.12 124 GLY B C 1
ATOM 2404 O O . GLY B 1 124 ? -7.07 1.662 17.234 1 88.12 124 GLY B O 1
ATOM 2405 N N . PHE B 1 125 ? -7.055 2.693 15.328 1 89.88 125 PHE B N 1
ATOM 2406 C CA . PHE B 1 125 ? -6.199 3.727 15.898 1 89.88 125 PHE B CA 1
ATOM 2407 C C . PHE B 1 125 ? -6.98 4.586 16.891 1 89.88 125 PHE B C 1
ATOM 2409 O O . PHE B 1 125 ? -8.109 4.988 16.609 1 89.88 125 PHE B O 1
ATOM 2416 N N . SER B 1 126 ? -6.355 4.789 18.047 1 90.69 126 SER B N 1
ATOM 2417 C CA . SER B 1 126 ? -6.934 5.734 18.984 1 90.69 126 SER B CA 1
ATOM 2418 C C . SER B 1 126 ? -6.586 7.172 18.625 1 90.69 126 SER B C 1
ATOM 2420 O O . SER B 1 126 ? -5.715 7.41 17.781 1 90.69 126 SER B O 1
ATOM 2422 N N . ARG B 1 127 ? -7.301 8.094 19.266 1 92.5 127 ARG B N 1
ATOM 2423 C CA . ARG B 1 127 ? -7.074 9.508 18.984 1 92.5 127 ARG B CA 1
ATOM 2424 C C . ARG B 1 127 ? -5.645 9.906 19.328 1 92.5 127 ARG B C 1
ATOM 2426 O O . ARG B 1 127 ? -4.953 10.523 18.516 1 92.5 127 ARG B O 1
ATOM 2433 N N . PRO B 1 128 ? -5.074 9.523 20.5 1 91.94 128 PRO B N 1
ATOM 2434 C CA . PRO B 1 128 ? -3.689 9.898 20.797 1 91.94 128 PRO B CA 1
ATOM 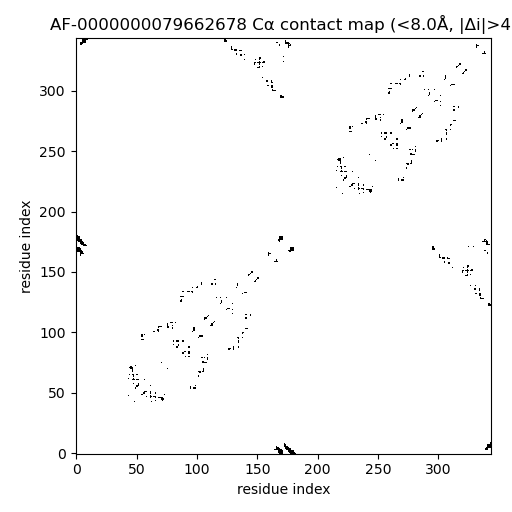2435 C C . PRO B 1 128 ? -2.688 9.266 19.828 1 91.94 128 PRO B C 1
ATOM 2437 O O . PRO B 1 128 ? -1.697 9.906 19.453 1 91.94 128 PRO B O 1
ATOM 2440 N N . GLU B 1 129 ? -2.996 8.062 19.469 1 89.25 129 GLU B N 1
ATOM 2441 C CA . GLU B 1 129 ? -2.123 7.391 18.5 1 89.25 129 GLU B CA 1
ATOM 2442 C C . GLU B 1 129 ? -2.127 8.109 17.156 1 89.25 129 GLU B C 1
ATOM 2444 O O . GLU B 1 129 ? -1.071 8.336 16.562 1 89.25 129 GLU B O 1
ATOM 2449 N N . LEU B 1 130 ? -3.268 8.453 16.75 1 93.12 130 LEU B N 1
ATOM 2450 C CA . LEU B 1 130 ? -3.385 9.117 15.461 1 93.12 130 LEU B CA 1
ATOM 2451 C C . LEU B 1 130 ? -2.748 10.5 15.5 1 93.12 130 LEU B C 1
ATOM 2453 O O . LEU B 1 130 ? -2.086 10.914 14.547 1 93.12 130 LEU B O 1
ATOM 2457 N N . THR B 1 131 ? -2.963 11.211 16.578 1 93.44 131 THR B N 1
ATOM 2458 C CA . THR B 1 131 ? -2.338 12.516 16.734 1 93.44 131 THR B CA 1
ATOM 2459 C C . THR B 1 131 ? -0.819 12.406 16.641 1 93.44 131 THR B C 1
ATOM 2461 O O . THR B 1 131 ? -0.178 13.219 15.969 1 93.44 131 THR B O 1
ATOM 2464 N N . ARG B 1 132 ? -0.303 11.414 17.219 1 92.69 132 ARG B N 1
ATOM 2465 C CA . ARG B 1 132 ? 1.137 11.188 17.156 1 92.69 132 ARG B CA 1
ATOM 2466 C C . ARG B 1 132 ? 1.576 10.891 15.719 1 92.69 132 ARG B C 1
ATOM 2468 O O . ARG B 1 132 ? 2.586 11.414 15.25 1 92.69 132 ARG B O 1
ATOM 2475 N N . ILE B 1 133 ? 0.843 10.086 15.055 1 93 133 ILE B N 1
ATOM 2476 C CA . ILE B 1 133 ? 1.143 9.719 13.672 1 93 133 ILE B CA 1
ATOM 2477 C C . ILE B 1 133 ? 1.097 10.961 12.789 1 93 133 ILE B C 1
ATOM 2479 O O . ILE B 1 133 ? 2.023 11.211 12.016 1 93 133 ILE B O 1
ATOM 2483 N N . LEU B 1 134 ? 0.07 11.75 12.914 1 94.12 134 LEU B N 1
ATOM 2484 C CA . LEU B 1 134 ? -0.106 12.93 12.07 1 94.12 134 LEU B CA 1
ATOM 2485 C C . LEU B 1 134 ? 1.034 13.922 12.281 1 94.12 134 LEU B C 1
ATOM 2487 O O . LEU B 1 134 ? 1.469 14.586 11.336 1 94.12 134 LEU B O 1
ATOM 2491 N N . THR B 1 135 ? 1.462 13.984 13.5 1 92.81 135 THR B N 1
ATOM 2492 C CA . THR B 1 135 ? 2.51 14.945 13.828 1 92.81 135 THR B CA 1
ATOM 2493 C C . THR B 1 135 ? 3.873 14.438 13.367 1 92.81 135 THR B C 1
ATOM 2495 O O . THR B 1 135 ? 4.695 15.219 12.875 1 92.81 135 THR B O 1
ATOM 2498 N N . SER B 1 136 ? 4.066 13.148 13.492 1 92.44 136 SER B N 1
ATOM 2499 C CA . SER B 1 136 ? 5.371 12.586 13.156 1 92.44 136 SER B CA 1
ATOM 2500 C C . SER B 1 136 ? 5.469 12.266 11.672 1 92.44 136 SER B C 1
ATOM 2502 O O . SER B 1 136 ? 6.559 12.289 11.094 1 92.44 136 SER B O 1
ATOM 2504 N N . TYR B 1 137 ? 4.422 11.93 11.047 1 94.19 137 TYR B N 1
ATOM 2505 C CA . TYR B 1 137 ? 4.359 11.547 9.641 1 94.19 137 TYR B CA 1
ATOM 2506 C C . TYR B 1 137 ? 3.199 12.242 8.938 1 94.19 137 TYR B C 1
ATOM 2508 O O . TYR B 1 137 ? 2.264 11.586 8.477 1 94.19 137 TYR B O 1
ATOM 2516 N N . PRO B 1 138 ? 3.332 13.547 8.664 1 95.19 138 PRO B N 1
ATOM 2517 C CA . PRO B 1 138 ? 2.238 14.32 8.07 1 95.19 138 PRO B CA 1
ATOM 2518 C C . PRO B 1 138 ? 1.961 13.93 6.621 1 95.19 138 PRO B C 1
ATOM 2520 O O . PRO B 1 138 ? 0.88 14.219 6.098 1 95.19 138 PRO B O 1
ATOM 2523 N N . ALA B 1 139 ? 2.904 13.211 6.004 1 94.44 139 ALA B N 1
ATOM 2524 C CA . ALA B 1 139 ? 2.74 12.797 4.613 1 94.44 139 ALA B CA 1
ATOM 2525 C C . ALA B 1 139 ? 1.499 11.93 4.441 1 94.44 139 ALA B C 1
ATOM 2527 O O . ALA B 1 139 ? 0.917 11.875 3.357 1 94.44 139 ALA B O 1
ATOM 2528 N N . VAL B 1 140 ? 1.066 11.32 5.504 1 95.88 140 VAL B N 1
ATOM 2529 C CA . VAL B 1 140 ? -0.092 10.438 5.449 1 95.88 140 VAL B CA 1
ATOM 2530 C C . VAL B 1 140 ? -1.342 11.242 5.098 1 95.88 140 VAL B C 1
ATOM 2532 O O . VAL B 1 140 ? -2.271 10.719 4.48 1 95.88 140 VAL B O 1
ATOM 2535 N N . LEU B 1 141 ? -1.345 12.484 5.43 1 96.62 141 LEU B N 1
ATOM 2536 C CA . LEU B 1 141 ? -2.48 13.359 5.141 1 96.62 141 LEU B CA 1
ATOM 2537 C C . LEU B 1 141 ? -2.494 13.758 3.668 1 96.62 141 LEU B C 1
ATOM 2539 O O . LEU B 1 141 ? -3.535 14.156 3.139 1 96.62 141 LEU B O 1
ATOM 2543 N N . ILE B 1 142 ? -1.325 13.656 3.037 1 94.94 142 ILE B N 1
ATOM 2544 C CA . ILE B 1 142 ? -1.198 14.031 1.633 1 94.94 142 ILE B CA 1
ATOM 2545 C C . ILE B 1 142 ? -1.493 12.82 0.749 1 94.94 142 ILE B C 1
ATOM 2547 O O . ILE B 1 142 ? -1.967 12.969 -0.38 1 94.94 142 ILE B O 1
ATOM 2551 N N . CYS B 1 143 ? -1.341 11.633 1.241 1 95.44 143 CYS B N 1
ATOM 2552 C CA . CYS B 1 143 ? -1.558 10.383 0.512 1 95.44 143 CYS B CA 1
ATOM 2553 C C . CYS B 1 143 ? -3.033 10.195 0.182 1 95.44 143 CYS B C 1
ATOM 2555 O O . CYS B 1 143 ? -3.902 10.578 0.968 1 95.44 143 CYS B O 1
ATOM 2557 N N . SER B 1 144 ? -3.311 9.609 -1.009 1 96.38 144 SER B N 1
ATOM 2558 C CA . SER B 1 144 ? -4.688 9.305 -1.377 1 96.38 144 SER B CA 1
ATOM 2559 C C . SER B 1 144 ? -5.262 8.195 -0.506 1 96.38 144 SER B C 1
ATOM 2561 O O . SER B 1 144 ? -4.621 7.156 -0.311 1 96.38 144 SER B O 1
ATOM 2563 N N . LEU B 1 145 ? -6.438 8.398 -0.033 1 97.81 145 LEU B N 1
ATOM 2564 C CA . LEU B 1 145 ? -7.098 7.375 0.775 1 97.81 145 LEU B CA 1
ATOM 2565 C C . LEU B 1 145 ? -7.398 6.137 -0.058 1 97.81 145 LEU B C 1
ATOM 2567 O O . LEU B 1 145 ? -7.016 5.023 0.315 1 97.81 145 LEU B O 1
ATOM 2571 N N . LYS B 1 146 ? -7.965 6.301 -1.285 1 97.12 146 LYS B N 1
ATOM 2572 C CA . LYS B 1 146 ? -8.477 5.203 -2.098 1 97.12 146 LYS B CA 1
ATOM 2573 C C . LYS B 1 146 ? -7.355 4.535 -2.889 1 97.12 146 LYS B C 1
ATOM 2575 O O . LYS B 1 146 ? -7.398 3.326 -3.135 1 97.12 146 LYS B O 1
ATOM 2580 N N . LYS B 1 147 ? -6.34 5.293 -3.158 1 95.56 147 LYS B N 1
ATOM 2581 C CA . LYS B 1 147 ? -5.324 4.762 -4.062 1 95.56 147 LYS B CA 1
ATOM 2582 C C . LYS B 1 147 ? -4.102 4.27 -3.289 1 95.56 147 LYS B C 1
ATOM 2584 O O . LYS B 1 147 ? -3.305 3.488 -3.811 1 95.56 147 LYS B O 1
ATOM 2589 N N . GLN B 1 148 ? -3.947 4.73 -2.07 1 96.25 148 GLN B N 1
ATOM 2590 C CA . GLN B 1 148 ? -2.723 4.391 -1.352 1 96.25 148 GLN B CA 1
ATOM 2591 C C . GLN B 1 148 ? -3.037 3.805 0.021 1 96.25 148 GLN B C 1
ATOM 2593 O O . GLN B 1 148 ? -2.691 2.654 0.303 1 96.25 148 GLN B O 1
ATOM 2598 N N . ILE B 1 149 ? -3.727 4.496 0.86 1 97.25 149 ILE B N 1
ATOM 2599 C CA . ILE B 1 149 ? -3.875 4.117 2.262 1 97.25 149 ILE B CA 1
ATOM 2600 C C . ILE B 1 149 ? -4.668 2.816 2.361 1 97.25 149 ILE B C 1
ATOM 2602 O O . ILE B 1 149 ? -4.168 1.815 2.881 1 97.25 149 ILE B O 1
ATOM 2606 N N . ILE B 1 150 ? -5.801 2.783 1.773 1 97.38 150 ILE B N 1
ATOM 2607 C CA . ILE B 1 150 ? -6.676 1.624 1.903 1 97.38 150 ILE B CA 1
ATOM 2608 C C . ILE B 1 150 ? -6.031 0.413 1.232 1 97.38 150 ILE B C 1
ATOM 2610 O O . ILE B 1 150 ? -5.926 -0.655 1.838 1 97.38 150 ILE B O 1
ATOM 2614 N N . PRO B 1 151 ? -5.523 0.629 -0.033 1 96 151 PRO B N 1
ATOM 2615 C CA . PRO B 1 151 ? -4.879 -0.525 -0.665 1 96 151 PRO B CA 1
ATOM 2616 C C . PRO B 1 151 ? -3.691 -1.05 0.136 1 96 151 PRO B C 1
ATOM 2618 O O . PRO B 1 151 ? -3.459 -2.262 0.181 1 96 151 PRO B O 1
ATOM 2621 N N . SER B 1 152 ? -2.973 -0.187 0.72 1 95.31 152 SER B N 1
ATOM 2622 C CA . SER B 1 152 ? -1.83 -0.618 1.518 1 95.31 152 SER B CA 1
ATOM 2623 C C . SER B 1 152 ? -2.271 -1.476 2.699 1 95.31 152 SER B C 1
ATOM 2625 O O . SER B 1 152 ? -1.728 -2.559 2.924 1 95.31 152 SER B O 1
ATOM 2627 N N . PHE B 1 153 ? -3.234 -1.072 3.371 1 93.5 153 PHE B N 1
ATOM 2628 C CA . PHE B 1 153 ? -3.729 -1.828 4.516 1 93.5 153 PHE B CA 1
ATOM 2629 C C . PHE B 1 153 ? -4.367 -3.137 4.066 1 93.5 153 PHE B C 1
ATOM 2631 O O . PHE B 1 153 ? -4.207 -4.168 4.719 1 93.5 153 PHE B O 1
ATOM 2638 N N . ASN B 1 154 ? -5.09 -3.102 2.965 1 93.31 154 ASN B N 1
ATOM 2639 C CA . ASN B 1 154 ? -5.684 -4.324 2.438 1 93.3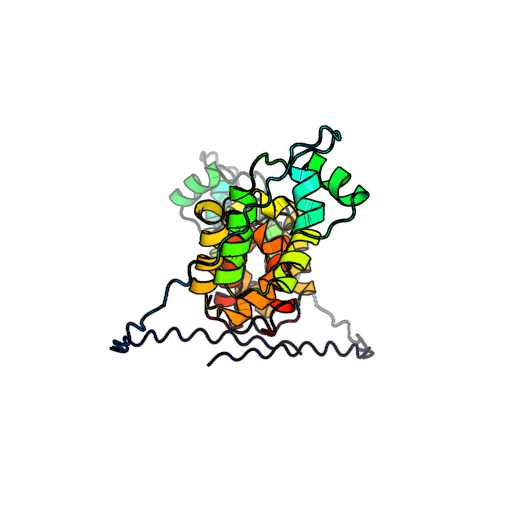1 154 ASN B CA 1
ATOM 2640 C C . ASN B 1 154 ? -4.617 -5.348 2.057 1 93.31 154 ASN B C 1
ATOM 2642 O O . ASN B 1 154 ? -4.75 -6.535 2.363 1 93.31 154 ASN B O 1
ATOM 2646 N N . LEU B 1 155 ? -3.623 -4.895 1.339 1 93.75 155 LEU B N 1
ATOM 2647 C CA . LEU B 1 155 ? -2.537 -5.781 0.944 1 93.75 155 LEU B CA 1
ATOM 2648 C C . LEU B 1 155 ? -1.888 -6.426 2.166 1 93.75 155 LEU B C 1
ATOM 2650 O O . LEU B 1 155 ? -1.719 -7.645 2.215 1 93.75 155 LEU B O 1
ATOM 2654 N N . LEU B 1 156 ? -1.64 -5.648 3.113 1 91.06 156 LEU B N 1
ATOM 2655 C CA . LEU B 1 156 ? -0.94 -6.137 4.297 1 91.06 156 LEU B CA 1
ATOM 2656 C C . LEU B 1 156 ? -1.834 -7.07 5.109 1 91.06 156 LEU B C 1
ATOM 2658 O O . LEU B 1 156 ? -1.37 -8.086 5.621 1 91.06 156 LEU B O 1
ATOM 2662 N N . ARG B 1 157 ? -3.035 -6.695 5.191 1 90 157 ARG B N 1
ATOM 2663 C CA . ARG B 1 157 ? -3.994 -7.574 5.859 1 90 157 ARG B CA 1
ATOM 2664 C C . ARG B 1 157 ? -4.035 -8.945 5.195 1 90 157 ARG B C 1
ATOM 2666 O O . ARG B 1 157 ? -4.012 -9.969 5.879 1 90 157 ARG B O 1
ATOM 2673 N N . ASN B 1 158 ? -4.098 -9.008 3.953 1 89.06 158 ASN B N 1
ATOM 2674 C CA . ASN B 1 158 ? -4.141 -10.273 3.219 1 89.06 158 ASN B CA 1
ATOM 2675 C C . ASN B 1 158 ? -2.848 -11.062 3.393 1 89.06 158 ASN B C 1
ATOM 2677 O O . ASN B 1 158 ? -2.881 -12.289 3.523 1 89.06 158 ASN B O 1
ATOM 2681 N N . LEU B 1 159 ? -1.762 -10.438 3.365 1 88 159 LEU B N 1
ATOM 2682 C CA . LEU B 1 159 ? -0.468 -11.086 3.547 1 88 159 LEU B CA 1
ATOM 2683 C C . LEU B 1 159 ? -0.369 -11.727 4.93 1 88 159 LEU B C 1
ATOM 2685 O O . LEU B 1 159 ? 0.083 -12.859 5.059 1 88 159 LEU B O 1
ATOM 2689 N N . PHE B 1 160 ? -0.938 -11.031 5.816 1 83.31 160 PHE B N 1
ATOM 2690 C CA . PHE B 1 160 ? -0.762 -11.484 7.191 1 83.31 160 PHE B CA 1
ATOM 2691 C C . PHE B 1 160 ? -1.812 -12.523 7.559 1 83.31 160 PHE B C 1
ATOM 2693 O O . PHE B 1 160 ? -1.566 -13.391 8.398 1 83.31 160 PHE B O 1
ATOM 2700 N N . GLN B 1 161 ? -2.91 -12.352 7.059 1 82.56 161 GLN B N 1
ATOM 2701 C CA . GLN B 1 161 ? -3.924 -13.375 7.266 1 82.56 161 GLN B CA 1
ATOM 2702 C C . GLN B 1 161 ? -3.477 -14.719 6.688 1 82.56 161 GLN B C 1
ATOM 2704 O O . GLN B 1 161 ? -3.846 -15.773 7.203 1 82.56 161 GLN B O 1
ATOM 2709 N N . SER B 1 162 ? -2.773 -14.656 5.641 1 71.81 162 SER B N 1
ATOM 2710 C CA . SER B 1 162 ? -2.301 -15.852 4.953 1 71.81 162 SER B CA 1
ATOM 2711 C C . SER B 1 162 ? -1.1 -16.469 5.668 1 71.81 162 SER B C 1
ATOM 2713 O O . SER B 1 162 ? -0.781 -17.641 5.465 1 71.81 162 SER B O 1
ATOM 2715 N N . GLY B 1 163 ? -0.423 -15.711 6.273 1 63.31 163 GLY B N 1
ATOM 2716 C CA . GLY B 1 163 ? 0.697 -16.172 7.074 1 63.31 163 GLY B CA 1
ATOM 2717 C C . GLY B 1 163 ? 0.332 -16.406 8.531 1 63.31 163 GLY B C 1
ATOM 2718 O O . GLY B 1 163 ? -0.746 -16 8.977 1 63.31 163 GLY B O 1
ATOM 2719 N N . ASP B 1 164 ? 0.727 -17.609 9.055 1 57.19 164 ASP B N 1
ATOM 2720 C CA . ASP B 1 164 ? 0.518 -17.781 10.492 1 57.19 164 ASP B CA 1
ATOM 2721 C C . ASP B 1 164 ? 0.995 -16.562 11.273 1 57.19 164 ASP B C 1
ATOM 2723 O O . ASP B 1 164 ? 1.002 -16.562 12.508 1 57.19 164 ASP B O 1
ATOM 2727 N N . LYS B 1 165 ? 1.56 -15.828 10.328 1 47.66 165 LYS B N 1
ATOM 2728 C CA . LYS B 1 165 ? 2.18 -14.711 11.031 1 47.66 165 LYS B CA 1
ATOM 2729 C C . LYS B 1 165 ? 1.192 -13.562 11.211 1 47.66 165 LYS B C 1
ATOM 2731 O O . LYS B 1 165 ? 0.549 -13.125 10.258 1 47.66 165 LYS B O 1
ATOM 2736 N N . THR B 1 166 ? 0.552 -13.609 12.219 1 42.12 166 THR B N 1
ATOM 2737 C CA . THR B 1 166 ? 0.121 -12.289 12.648 1 42.12 166 THR B CA 1
ATOM 2738 C C . THR B 1 166 ? 1.166 -11.234 12.297 1 42.12 166 THR B C 1
ATOM 2740 O O . THR B 1 166 ? 2.361 -11.531 12.242 1 42.12 166 THR B O 1
ATOM 2743 N N . ILE B 1 167 ? 0.882 -10.336 11.336 1 40.34 167 ILE B N 1
ATOM 2744 C CA . ILE B 1 167 ? 1.896 -9.312 11.086 1 40.34 167 ILE B CA 1
ATOM 2745 C C . ILE B 1 167 ? 2.922 -9.32 12.219 1 40.34 167 ILE B C 1
ATOM 2747 O O . ILE B 1 167 ? 2.621 -8.906 13.344 1 40.34 167 ILE B O 1
ATOM 2751 N N . LYS B 1 168 ? 3.428 -10.562 12.344 1 35.72 168 LYS B N 1
ATOM 2752 C CA . LYS B 1 168 ? 4.551 -10.641 13.273 1 35.72 168 LYS B CA 1
ATOM 2753 C C . LYS B 1 168 ? 5.516 -9.477 13.078 1 35.72 168 LYS B C 1
ATOM 2755 O O . LYS B 1 168 ? 5.688 -8.984 11.961 1 35.72 168 LYS B O 1
ATOM 2760 N N . ASP B 1 169 ? 5.758 -8.719 14.055 1 40.19 169 ASP B N 1
ATOM 2761 C CA . ASP B 1 169 ? 6.797 -7.699 14.164 1 40.19 169 ASP B CA 1
ATOM 2762 C C . ASP B 1 169 ? 7.996 -8.039 13.281 1 40.19 169 ASP B C 1
ATOM 2764 O O . ASP B 1 169 ? 8.922 -8.719 13.727 1 40.19 169 ASP B O 1
ATOM 2768 N N . SER B 1 170 ? 7.695 -8.633 12.031 1 33.91 170 SER B N 1
ATOM 2769 C CA . SER B 1 170 ? 8.953 -8.781 11.312 1 33.91 170 SER B CA 1
ATOM 2770 C C . SER B 1 170 ? 9.531 -7.426 10.922 1 33.91 170 SER B C 1
ATOM 2772 O O . SER B 1 170 ? 8.797 -6.516 10.531 1 33.91 170 SER B O 1
ATOM 2774 N N . ARG B 1 171 ? 10.594 -6.973 11.523 1 37.06 171 ARG B N 1
ATOM 2775 C CA . ARG B 1 171 ? 11.43 -5.809 11.234 1 37.06 171 ARG B CA 1
ATOM 2776 C C . ARG B 1 171 ? 11.445 -5.5 9.742 1 37.06 171 ARG B C 1
ATOM 2778 O O . ARG B 1 171 ? 11.914 -6.309 8.938 1 37.06 171 ARG B O 1
ATOM 2785 N N . LEU B 1 172 ? 10.148 -5.082 9.133 1 33.41 172 LEU B N 1
ATOM 2786 C CA . LEU B 1 172 ? 10.281 -4.562 7.777 1 33.41 172 LEU B CA 1
ATOM 2787 C C . LEU B 1 172 ? 11.414 -3.545 7.688 1 33.41 172 LEU B C 1
ATOM 2789 O O . LEU B 1 172 ? 11.547 -2.678 8.555 1 33.41 172 LEU B O 1
#

Radius of gyration: 28.45 Å; Cα contacts (8 Å, |Δi|>4): 405; chains: 2; bounding box: 57×87×69 Å

Foldseek 3Di:
DAAQPQPPPPPVDPDDDPDPDPDPPPPPPPPPPPPPPPPPPPPQAPQLVCCCPQLPDDSVVSSVLCVPQDDRDQPQLVVLVVLLVVLPADSVLSSQLCVVPVNNSNDDCVPQQVVLVVVVVVVPDDSVRVNVCCSVPVVSSVDHVVPPVVVVVVVVVVVCVVDPDSSGSPVD/DFDQPPPPPVPPPPDPPCPDDPDDPPPPPPPPPPPPPPPPPPPQAPQLVCCCPQLPDDSVVSSVLCVPQPDRDQPQLVVLVVLLVVLPADSVLSSQLCVVPVNNSNDDCVPQQVVLVVVVVVVPDDSVRVNVCCSVPVVSSVDHVVPPVVVVVVVVVVVCVVDPRNVGPPVD

Solvent-accessible surface area (backbone atoms only — not comparable to full-atom values): 19574 Å² total; per-residue (Å²): 56,51,12,28,10,49,30,50,78,83,74,81,74,81,80,75,85,72,86,72,79,78,75,83,74,75,76,73,77,72,76,72,76,73,70,73,76,68,79,63,80,66,87,63,52,60,34,21,52,46,31,31,74,75,52,65,37,51,71,68,55,13,53,58,50,37,73,77,38,78,52,83,61,63,65,50,42,49,46,40,54,52,51,42,42,75,50,65,39,48,71,68,48,47,38,53,36,36,72,75,42,55,64,56,40,70,48,52,51,74,80,54,47,42,55,49,53,51,51,43,43,72,31,57,49,47,64,70,48,45,36,39,20,45,57,66,39,48,63,64,75,72,49,47,51,80,78,40,53,50,49,25,52,51,52,50,48,48,50,22,70,32,22,95,38,39,54,44,15,47,57,106,113,64,43,41,40,59,33,55,62,81,73,77,79,79,79,76,79,77,79,69,82,82,74,82,75,75,74,74,78,73,76,73,76,73,70,74,77,68,80,63,81,68,85,62,51,59,34,23,51,45,31,30,73,76,52,66,38,51,70,69,56,13,54,58,50,37,72,77,37,77,53,84,61,63,64,50,41,49,46,41,53,54,50,43,44,75,50,65,38,50,70,70,49,48,38,55,38,37,73,76,43,55,64,56,39,68,49,52,51,74,80,56,47,43,55,48,52,51,51,44,42,73,31,56,49,47,62,70,49,44,34,37,20,44,56,65,38,47,62,64,75,71,49,48,51,82,77,40,52,49,49,23,52,50,53,50,49,49,49,21,70,35,20,95,37,41,66,36,11,50,41,105

Sequence (344 aa):
MFYFIIRTSFVHGRQTIAASHSSNLLILKRSIDLRLFSNSSNGHSFAASYLVNKCGFSPEMASRVSKYVHFETPERPDSLFAFLENHGCSKTQILNLIKRRPRLLIYDTEKTLLPKLEFFYSIGFSRPELTRILTSYPAVLICSLKKQIIPSFNLLRNLFQSGDKTIKDSRLMFYFIIRTSFVHGRQTIAASHSSNLLILKRSIDLRLFSNSSNGHSFAASYLVNKCGFSPEMASRVSKYVHFETPERPDSLFAFLENHGCSKTQILNLIKRRPRLLIYDTEKTLLPKLEFFYSIGFSRPELTRILTSYPAVLICSLKKQIIPSFNLLRNLFQSGDKTIKDSRL